Protein AF-A0A3B6RDA0-F1 (afdb_monomer_lite)

Foldseek 3Di:
DDDDDDDDPDDDDPPDDDDDDLVVLLVLQCCQQVCCVVPVVDPDDDDPVRQDWDRPVLCVLCVVVVNNDFGSLLDDNLLVVLSVLSVVLVVVLVVLVCCCCPVLVPCVVCCVQQNDRCVPPDSLLVLVLLLCLLPVPDDDDPVVVVDPSDDPVRVVSSPVRSVVCNVSDDNVVSVVSNVSNVVSVVVNVVSVVVSVVSRVVSVVVVVVVVVVVVVVVVVVVVVVPDDDDDDDDDDDDDDDDDDDD

Secondary structure (DSSP, 8-state):
--------------S-----SHHHHHHHHHHHHTHHHH-TT---PPPGGG-PPPPHHHHHHHHHTT-----GGG--HHHHHHHHHHHHHHHHHHHHHHIIIIIS-HHHHHHHHH----TT--HHHHHHHHHHHH-TT----HHHHTS--S-HHHHHHHHHHGGGGTTTS-HHHHHHHHHHHHHHHHHHHHHHHHHHHHHHHHHHHHHHHHHHHHHHHHHHHHHTTS------PPPPPPPP-----

Structure (mmCIF, N/CA/C/O backbone):
data_AF-A0A3B6RDA0-F1
#
_entry.id   AF-A0A3B6RDA0-F1
#
loop_
_atom_site.group_PDB
_atom_site.id
_atom_site.type_symbol
_atom_site.label_atom_id
_atom_site.label_alt_id
_atom_site.label_comp_id
_atom_site.label_asym_id
_atom_site.label_entity_id
_atom_site.label_seq_id
_atom_site.pdbx_PDB_ins_code
_atom_site.Cartn_x
_atom_site.Cartn_y
_atom_site.Cartn_z
_atom_site.occupancy
_atom_site.B_iso_or_equiv
_atom_site.auth_seq_id
_atom_site.auth_comp_id
_atom_site.auth_asym_id
_atom_site.auth_atom_id
_atom_site.pdbx_PDB_model_num
ATOM 1 N N . MET A 1 1 ? 9.172 -18.678 60.050 1.00 36.16 1 MET A N 1
ATOM 2 C CA . MET A 1 1 ? 8.014 -17.806 59.764 1.00 36.16 1 MET A CA 1
ATOM 3 C C . MET A 1 1 ? 7.610 -18.009 58.318 1.00 36.16 1 MET A C 1
ATOM 5 O O . MET A 1 1 ? 8.286 -17.468 57.464 1.00 36.16 1 MET A O 1
ATOM 9 N N . HIS A 1 2 ? 6.570 -18.794 58.044 1.00 35.12 2 HIS A N 1
ATOM 10 C CA . HIS A 1 2 ? 5.844 -18.745 56.770 1.00 35.12 2 HIS A CA 1
ATOM 11 C C . HIS A 1 2 ? 4.412 -19.226 57.021 1.00 35.12 2 HIS A C 1
ATOM 13 O O . HIS A 1 2 ? 4.095 -20.403 56.901 1.00 35.12 2 HIS A O 1
ATOM 19 N N . ALA A 1 3 ? 3.575 -18.287 57.461 1.00 35.22 3 ALA A N 1
ATOM 20 C CA . ALA A 1 3 ? 2.168 -18.250 57.082 1.00 35.22 3 ALA A CA 1
ATOM 21 C C . ALA A 1 3 ? 2.131 -17.665 55.648 1.00 35.22 3 ALA A C 1
ATOM 23 O O . ALA A 1 3 ? 3.024 -16.903 55.292 1.00 35.22 3 ALA A O 1
ATOM 24 N N . GLN A 1 4 ? 1.202 -17.984 54.756 1.00 34.69 4 GLN A N 1
ATOM 25 C CA . GLN A 1 4 ? -0.217 -18.134 55.012 1.00 34.69 4 GLN A CA 1
ATOM 26 C C . GLN A 1 4 ? -0.858 -18.896 53.849 1.00 34.69 4 GLN A C 1
ATOM 28 O O . GLN A 1 4 ? -0.620 -18.606 52.677 1.00 34.69 4 GLN A O 1
ATOM 33 N N . GLN A 1 5 ? -1.677 -19.869 54.224 1.00 43.69 5 GLN A N 1
ATOM 34 C CA . GLN A 1 5 ? -2.698 -20.510 53.414 1.00 43.69 5 GLN A CA 1
ATOM 35 C C . GLN A 1 5 ? -3.647 -19.434 52.857 1.00 43.69 5 GLN A C 1
ATOM 37 O O . GLN A 1 5 ? -4.226 -18.688 53.644 1.00 43.69 5 GLN A O 1
ATOM 42 N N . HIS A 1 6 ? -3.850 -19.375 51.540 1.00 36.25 6 HIS A N 1
ATOM 43 C CA . HIS A 1 6 ? -5.034 -18.733 50.966 1.00 36.25 6 HIS A CA 1
ATOM 44 C C . HIS A 1 6 ? -5.750 -19.712 50.036 1.00 36.25 6 HIS A C 1
ATOM 46 O O . HIS A 1 6 ? -5.349 -19.964 48.905 1.00 36.25 6 HIS A O 1
ATOM 52 N N . ASP A 1 7 ? -6.751 -20.327 50.658 1.00 34.22 7 ASP A N 1
ATOM 53 C CA . ASP A 1 7 ? -8.065 -20.734 50.168 1.00 34.22 7 ASP A CA 1
ATOM 54 C C . ASP A 1 7 ? -8.222 -21.033 48.667 1.00 34.22 7 ASP A C 1
ATOM 56 O O . ASP A 1 7 ? -8.361 -20.155 47.814 1.00 34.22 7 ASP A O 1
ATOM 60 N N . VAL A 1 8 ? -8.255 -22.332 48.369 1.00 40.00 8 VAL A N 1
ATOM 61 C CA . VAL A 1 8 ? -8.625 -22.888 47.070 1.00 40.00 8 VAL A CA 1
ATOM 62 C C . VAL A 1 8 ? -10.150 -22.894 47.000 1.00 40.00 8 VAL A C 1
ATOM 64 O O . VAL A 1 8 ? -10.801 -23.826 47.471 1.00 40.00 8 VAL A O 1
ATOM 67 N N . THR A 1 9 ? -10.736 -21.865 46.388 1.00 42.28 9 THR A N 1
ATOM 68 C CA . THR A 1 9 ? -12.146 -21.918 45.995 1.00 42.28 9 THR A CA 1
ATOM 69 C C . THR A 1 9 ? -12.305 -22.946 44.876 1.00 42.28 9 THR A C 1
ATOM 71 O O . THR A 1 9 ? -11.938 -22.747 43.718 1.00 42.28 9 THR A O 1
ATOM 74 N N . HIS A 1 10 ? -12.829 -24.102 45.278 1.00 41.84 10 HIS A N 1
ATOM 75 C CA . HIS A 1 10 ? -13.264 -25.204 44.435 1.00 41.84 10 HIS A CA 1
ATOM 76 C C . HIS A 1 10 ? -14.226 -24.711 43.342 1.00 41.84 10 HIS A C 1
ATOM 78 O O . HIS A 1 10 ? -15.423 -24.553 43.563 1.00 41.84 10 HIS A O 1
ATOM 84 N N . SER A 1 11 ? -13.716 -24.548 42.127 1.00 41.44 11 SER A N 1
ATOM 85 C CA . SER A 1 11 ? -14.514 -24.679 40.911 1.00 41.44 11 SER A CA 1
ATOM 86 C C . SER A 1 11 ? -13.902 -25.803 40.082 1.00 41.44 11 SER A C 1
ATOM 88 O O . SER A 1 11 ? -12.684 -25.916 39.949 1.00 41.44 11 SER A O 1
ATOM 90 N N . PHE A 1 12 ? -14.758 -26.710 39.615 1.00 43.84 12 PHE A N 1
ATOM 91 C CA . PHE A 1 12 ? -14.417 -27.871 38.796 1.00 43.84 12 PHE A CA 1
ATOM 92 C C . PHE A 1 12 ? -13.779 -27.425 37.464 1.00 43.84 12 PHE A C 1
ATOM 94 O O . PHE A 1 12 ? -14.430 -27.393 36.425 1.00 43.84 12 PHE A O 1
ATOM 101 N N . PHE A 1 13 ? -12.493 -27.082 37.468 1.00 53.38 13 PHE A N 1
ATOM 102 C CA . PHE A 1 13 ? -11.723 -26.901 36.244 1.00 53.38 13 PHE A CA 1
ATOM 103 C C . PHE A 1 13 ? -11.311 -28.280 35.727 1.00 53.38 13 PHE A C 1
ATOM 105 O O . PHE A 1 13 ? -10.585 -29.022 36.395 1.00 53.38 13 PHE A O 1
ATOM 112 N N . GLN A 1 14 ? -11.748 -28.634 34.514 1.00 62.16 14 GLN A N 1
ATOM 113 C CA . GLN A 1 14 ? -11.051 -29.655 33.733 1.00 62.16 14 GLN A CA 1
ATOM 114 C C . GLN A 1 14 ? -9.563 -29.292 33.755 1.00 62.16 14 GLN A C 1
ATOM 116 O O . GLN A 1 14 ? -9.197 -28.189 33.361 1.00 62.16 14 GLN A O 1
ATOM 121 N N . ARG A 1 15 ? -8.731 -30.197 34.282 1.00 59.97 15 ARG A N 1
ATOM 122 C CA . ARG A 1 15 ? -7.306 -30.025 34.604 1.00 59.97 15 ARG A CA 1
ATOM 123 C C . ARG A 1 15 ? -6.458 -29.840 33.327 1.00 59.97 15 ARG A C 1
ATOM 125 O O . ARG A 1 15 ? -5.632 -30.684 32.996 1.00 59.97 15 ARG A O 1
ATOM 132 N N . ARG A 1 16 ? -6.714 -28.776 32.563 1.00 68.38 16 ARG A N 1
ATOM 133 C CA . ARG A 1 16 ? -6.011 -28.380 31.339 1.00 68.38 16 ARG A CA 1
ATOM 134 C C . ARG A 1 16 ? -5.206 -27.120 31.621 1.00 68.38 16 ARG A C 1
ATOM 136 O O . ARG A 1 16 ? -5.699 -26.194 32.257 1.00 68.38 16 ARG A O 1
ATOM 143 N N . ALA A 1 17 ? -3.969 -27.093 31.141 1.00 76.25 17 ALA A N 1
ATOM 144 C CA . ALA A 1 17 ? -3.150 -25.894 31.202 1.00 76.25 17 ALA A CA 1
ATOM 145 C C . ALA A 1 17 ? -3.771 -24.813 30.302 1.00 76.25 17 ALA A C 1
ATOM 147 O O . ALA A 1 17 ? -3.855 -24.992 29.087 1.00 76.25 17 ALA A O 1
ATOM 148 N N . CYS A 1 18 ? -4.215 -23.710 30.900 1.00 79.38 18 CYS A N 1
ATOM 149 C CA . CYS A 1 18 ? -4.638 -22.521 30.169 1.00 79.38 18 CYS A CA 1
ATOM 150 C C . CYS A 1 18 ? -3.423 -21.628 29.901 1.00 79.38 18 CYS A C 1
ATOM 152 O O . CYS A 1 18 ? -2.585 -21.429 30.780 1.00 79.38 18 CYS A O 1
ATOM 154 N N . VAL A 1 19 ? -3.341 -21.069 28.693 1.00 82.19 19 VAL A N 1
ATOM 155 C CA . VAL A 1 19 ? -2.309 -20.097 28.316 1.00 82.19 19 VAL A CA 1
ATOM 156 C C . VAL A 1 19 ? -2.963 -18.728 28.196 1.00 82.19 19 VAL A C 1
ATOM 158 O O . VAL A 1 19 ? -3.916 -18.563 27.442 1.00 82.19 19 VAL A O 1
ATOM 161 N N . CYS A 1 20 ? -2.432 -17.747 28.921 1.00 80.94 20 CYS A N 1
ATOM 162 C CA . CYS A 1 20 ? -2.796 -16.342 28.786 1.00 80.94 20 CYS A CA 1
ATOM 163 C C . CYS A 1 20 ? -1.516 -15.559 28.484 1.00 80.94 20 CYS A C 1
ATOM 165 O O . CYS A 1 20 ? -0.650 -15.417 29.344 1.00 80.94 20 CYS A O 1
ATOM 167 N N . ASN A 1 21 ? -1.351 -15.133 27.233 1.00 87.69 21 ASN A N 1
ATOM 168 C CA . ASN A 1 21 ? -0.208 -14.345 26.776 1.00 87.69 21 ASN A CA 1
ATOM 169 C C . ASN A 1 21 ? -0.664 -13.304 25.744 1.00 87.69 21 ASN A C 1
ATOM 171 O O . ASN A 1 21 ? -1.827 -13.298 25.334 1.00 87.69 21 ASN A O 1
ATOM 175 N N . ASP A 1 22 ? 0.255 -12.450 25.296 1.00 86.50 22 ASP A N 1
ATOM 176 C CA . ASP A 1 22 ? -0.062 -11.376 24.348 1.00 86.50 22 ASP A CA 1
ATOM 177 C C . ASP A 1 22 ? -0.672 -11.902 23.044 1.00 86.50 22 ASP A C 1
ATOM 179 O O . ASP A 1 22 ? -1.604 -11.303 22.522 1.00 86.50 22 ASP A O 1
ATOM 183 N N . ARG A 1 23 ? -0.233 -13.068 22.549 1.00 87.88 23 ARG A N 1
ATOM 184 C CA . ARG A 1 23 ? -0.814 -13.676 21.339 1.00 87.88 23 ARG A CA 1
ATOM 185 C C . ARG A 1 23 ? -2.278 -14.055 21.546 1.00 87.88 23 ARG A C 1
ATOM 187 O O . ARG A 1 23 ? -3.092 -13.828 20.660 1.00 87.88 23 ARG A O 1
ATOM 194 N N . VAL A 1 24 ? -2.613 -14.618 22.707 1.00 88.81 24 VAL A N 1
ATOM 195 C CA . VAL A 1 24 ? -4.003 -14.939 23.060 1.00 88.81 24 VAL A CA 1
ATOM 196 C C . VAL A 1 24 ? -4.836 -13.658 23.139 1.00 88.81 24 VAL A C 1
ATOM 198 O O . VAL A 1 24 ? -5.949 -13.639 22.624 1.00 88.81 24 VAL A O 1
ATOM 201 N N . ARG A 1 25 ? -4.284 -12.568 23.687 1.00 87.31 25 ARG A N 1
ATOM 202 C CA . ARG A 1 25 ? -4.964 -11.264 23.739 1.00 87.31 25 ARG A CA 1
ATOM 203 C C . ARG A 1 25 ? -5.225 -10.677 22.347 1.00 87.31 25 ARG A C 1
ATOM 205 O O . ARG A 1 25 ? -6.332 -10.210 22.108 1.00 87.31 25 ARG A O 1
ATOM 212 N N . GLU A 1 26 ? -4.258 -10.746 21.429 1.00 90.38 26 GLU A N 1
ATOM 213 C CA . GLU A 1 26 ? -4.438 -10.326 20.026 1.00 90.38 26 GLU A CA 1
ATOM 214 C C . GLU A 1 26 ? -5.563 -11.114 19.342 1.00 90.38 26 GLU A C 1
ATOM 216 O O . GLU A 1 26 ? -6.424 -10.532 18.684 1.00 90.38 26 GLU A O 1
ATOM 221 N N . ILE A 1 27 ? -5.582 -12.440 19.527 1.00 88.88 27 ILE A N 1
ATOM 222 C CA . ILE A 1 27 ? -6.610 -13.316 18.950 1.00 88.88 27 ILE A CA 1
ATOM 223 C C . ILE A 1 27 ? -7.984 -12.968 19.522 1.00 88.88 27 ILE A C 1
ATOM 225 O O . ILE A 1 27 ? -8.926 -12.786 18.757 1.00 88.88 27 ILE A O 1
ATOM 229 N N . MET A 1 28 ? -8.100 -12.833 20.847 1.00 88.00 28 MET A N 1
ATOM 230 C CA . MET A 1 28 ? -9.358 -12.457 21.494 1.00 88.00 28 MET A CA 1
ATOM 231 C C . MET A 1 28 ? -9.858 -11.101 20.998 1.00 88.00 28 MET A C 1
ATOM 233 O O . MET A 1 28 ? -11.030 -10.979 20.657 1.00 88.00 28 MET A O 1
ATOM 237 N N . TRP A 1 29 ? -8.974 -10.107 20.886 1.00 89.19 29 TRP A N 1
ATOM 238 C CA . TRP A 1 29 ? -9.341 -8.798 20.351 1.00 89.19 29 TRP A CA 1
ATOM 239 C C . TRP A 1 29 ? -9.858 -8.910 18.912 1.00 89.19 29 TRP A C 1
ATOM 241 O O . TRP A 1 29 ? -10.890 -8.327 18.583 1.00 89.19 29 TRP A O 1
ATOM 251 N N . GLY A 1 30 ? -9.186 -9.696 18.062 1.00 87.81 30 GLY A N 1
ATOM 252 C CA . GLY A 1 30 ? -9.613 -9.939 16.683 1.00 87.81 30 GLY A CA 1
ATOM 253 C C . GLY A 1 30 ? -10.969 -10.640 16.604 1.00 87.81 30 GLY A C 1
ATOM 254 O O . GLY A 1 30 ? -11.822 -10.235 15.821 1.00 87.81 30 GLY A O 1
ATOM 255 N N . MET A 1 31 ? -11.209 -11.638 17.455 1.00 86.25 31 MET A N 1
ATOM 256 C CA . MET A 1 31 ? -12.509 -12.308 17.545 1.00 86.25 31 MET A CA 1
ATOM 257 C C . MET A 1 31 ? -13.614 -11.338 17.976 1.00 86.25 31 MET A C 1
ATOM 259 O O . MET A 1 31 ? -14.701 -11.379 17.421 1.00 86.25 31 MET A O 1
ATOM 263 N N . GLN A 1 32 ? -13.333 -10.427 18.906 1.00 84.31 32 GLN A N 1
ATOM 264 C CA . GLN A 1 32 ? -14.322 -9.451 19.365 1.00 84.31 32 GLN A CA 1
ATOM 265 C C . GLN A 1 32 ? -14.661 -8.380 18.322 1.00 84.31 32 GLN A C 1
ATOM 267 O O . GLN A 1 32 ? -15.810 -7.964 18.221 1.00 84.31 32 GLN A O 1
ATOM 272 N N . ASN A 1 33 ? -13.661 -7.909 17.573 1.00 84.19 33 ASN A N 1
ATOM 273 C CA . ASN A 1 33 ? -13.789 -6.701 16.752 1.00 84.19 33 ASN A CA 1
ATOM 274 C C . ASN A 1 33 ? -13.888 -6.986 15.247 1.00 84.19 33 ASN A C 1
ATOM 276 O O . ASN A 1 33 ? -14.502 -6.213 14.519 1.00 84.19 33 ASN A O 1
ATOM 280 N N . LEU A 1 34 ? -13.279 -8.072 14.761 1.00 85.12 34 LEU A N 1
ATOM 281 C CA . LEU A 1 34 ? -13.243 -8.411 13.334 1.00 85.12 34 LEU A CA 1
ATOM 282 C C . LEU A 1 34 ? -14.208 -9.539 12.968 1.00 85.12 34 LEU A C 1
ATOM 284 O O . LEU A 1 34 ? -14.615 -9.614 11.813 1.00 85.12 34 LEU A O 1
ATOM 288 N N . MET A 1 35 ? -14.595 -10.409 13.908 1.00 84.00 35 MET A N 1
ATOM 289 C CA . MET A 1 35 ? -15.513 -11.515 13.602 1.00 84.00 35 MET A CA 1
ATOM 290 C C . MET A 1 35 ? -16.847 -11.035 13.009 1.00 84.00 35 MET A C 1
ATOM 292 O O . MET A 1 35 ? -17.218 -11.596 11.982 1.00 84.00 35 MET A O 1
ATOM 296 N N . PRO A 1 36 ? -17.502 -9.963 13.509 1.00 80.31 36 PRO A N 1
ATOM 297 C CA . PRO A 1 36 ? -18.726 -9.448 12.884 1.00 80.31 36 PRO A CA 1
ATOM 298 C C . PRO A 1 36 ? -18.517 -8.968 11.438 1.00 80.31 36 PRO A C 1
ATOM 300 O O . PRO A 1 36 ? -19.414 -9.066 10.605 1.00 80.31 36 PRO A O 1
ATOM 303 N N . LEU A 1 37 ? -17.308 -8.490 11.118 1.00 80.06 37 LEU A N 1
ATOM 304 C CA . LEU A 1 37 ? -16.948 -8.007 9.782 1.00 80.06 37 LEU A CA 1
ATOM 305 C C . LEU A 1 37 ? -16.665 -9.141 8.798 1.00 80.06 37 LEU A C 1
ATOM 307 O O . LEU A 1 37 ? -16.910 -9.000 7.602 1.00 80.06 37 LEU A O 1
ATOM 311 N N . LEU A 1 38 ? -16.103 -10.241 9.299 1.00 79.31 38 LEU A N 1
ATOM 312 C CA . LEU A 1 38 ? -15.692 -11.393 8.498 1.00 79.31 38 LEU A CA 1
ATOM 313 C C . LEU A 1 38 ? -16.800 -12.448 8.387 1.00 79.31 38 LEU A C 1
ATOM 315 O O . LEU A 1 38 ? -16.866 -13.166 7.392 1.00 79.31 38 LEU A O 1
ATOM 319 N N . ILE A 1 39 ? -17.657 -12.547 9.405 1.00 82.19 39 ILE A N 1
ATOM 320 C CA . ILE A 1 39 ? -18.738 -13.527 9.534 1.00 82.19 39 ILE A CA 1
ATOM 321 C C . ILE A 1 39 ? -20.001 -12.786 10.006 1.00 82.19 39 ILE A C 1
ATOM 323 O O . ILE A 1 39 ? -20.299 -12.772 11.199 1.00 82.19 39 ILE A O 1
ATOM 327 N N . PRO A 1 40 ? -20.782 -12.183 9.091 1.00 76.25 40 PRO A N 1
ATOM 328 C CA . PRO A 1 40 ? -21.939 -11.360 9.461 1.00 76.25 40 PRO A CA 1
ATOM 329 C C . PRO A 1 40 ? -23.066 -12.119 10.181 1.00 76.25 40 PRO A C 1
ATOM 331 O O . PRO A 1 40 ? -23.947 -11.507 10.778 1.00 76.25 40 PRO A O 1
ATOM 334 N N . GLN A 1 41 ? -23.086 -13.454 10.089 1.00 81.75 41 GLN A N 1
ATOM 335 C CA . GLN A 1 41 ? -24.052 -14.299 10.798 1.00 81.75 41 GLN A CA 1
ATOM 336 C C . GLN A 1 41 ? -23.732 -14.438 12.290 1.00 81.75 41 GLN A C 1
ATOM 338 O O . GLN A 1 41 ? -24.607 -14.830 13.062 1.00 81.75 41 GLN A O 1
ATOM 343 N N . GLU A 1 42 ? -22.499 -14.138 12.695 1.00 77.75 42 GLU A N 1
ATOM 344 C CA . GLU A 1 42 ? -22.110 -14.124 14.094 1.00 77.75 42 GLU A CA 1
ATOM 345 C C . GLU A 1 42 ? -22.661 -12.860 14.769 1.00 77.75 42 GLU A C 1
ATOM 347 O O . GLU A 1 42 ? -22.340 -11.740 14.380 1.00 77.75 42 GLU A O 1
ATOM 352 N N . GLN A 1 43 ? -23.478 -13.042 15.809 1.00 69.75 43 GLN A N 1
ATOM 353 C CA . GLN A 1 43 ? -24.148 -11.949 16.528 1.00 69.75 43 GLN A CA 1
ATOM 354 C C . GLN A 1 43 ? -23.583 -11.730 17.937 1.00 69.75 43 GLN A C 1
ATOM 356 O O . GLN A 1 43 ? -24.286 -11.224 18.813 1.00 69.75 43 GLN A O 1
ATOM 361 N N . SER A 1 44 ? -22.340 -12.141 18.204 1.00 71.38 44 SER A N 1
ATOM 362 C CA . SER A 1 44 ? -21.733 -11.915 19.516 1.00 71.38 44 SER A CA 1
ATOM 363 C C . SER A 1 44 ? -21.552 -10.415 19.772 1.00 71.38 44 SER A C 1
ATOM 365 O O . SER A 1 44 ? -20.777 -9.725 19.115 1.00 71.38 44 SER A O 1
ATOM 367 N N . VAL A 1 45 ? -22.305 -9.898 20.748 1.00 69.00 45 VAL A N 1
ATOM 368 C CA . VAL A 1 45 ? -22.232 -8.502 21.191 1.00 69.00 45 VAL A CA 1
ATOM 369 C C . VAL A 1 45 ? -21.383 -8.435 22.454 1.00 69.00 45 VAL A C 1
ATOM 371 O O . VAL A 1 45 ? -21.758 -8.976 23.493 1.00 69.00 45 VAL A O 1
ATOM 374 N N . PHE A 1 46 ? -20.250 -7.743 22.371 1.00 66.88 46 PHE A N 1
ATOM 375 C CA . PHE A 1 46 ? -19.386 -7.468 23.517 1.00 66.88 46 PHE A CA 1
ATOM 376 C C . PHE A 1 46 ? -19.789 -6.147 24.174 1.00 66.88 46 PHE A C 1
ATOM 378 O O . PHE A 1 46 ? -20.016 -5.140 23.495 1.00 66.88 46 PHE A O 1
ATOM 385 N N . THR A 1 47 ? -19.896 -6.132 25.504 1.00 70.31 47 THR A N 1
ATOM 386 C CA . THR A 1 47 ? -20.243 -4.908 26.234 1.00 70.31 47 THR A CA 1
ATOM 387 C C . THR A 1 47 ? -19.052 -3.947 26.282 1.00 70.31 47 THR A C 1
ATOM 389 O O . THR A 1 47 ? -17.913 -4.320 25.997 1.00 70.31 47 THR A O 1
ATOM 392 N N . LYS A 1 48 ? -19.274 -2.685 26.687 1.00 67.31 48 LYS A N 1
ATOM 393 C CA . LYS A 1 48 ? -18.170 -1.728 26.900 1.00 67.31 48 LYS A CA 1
ATOM 394 C C . LYS A 1 48 ? -17.131 -2.248 27.909 1.00 67.31 48 LYS A C 1
ATOM 396 O O . LYS A 1 48 ? -15.958 -1.934 27.748 1.00 67.31 48 LYS A O 1
ATOM 401 N N . ALA A 1 49 ? -17.547 -3.043 28.899 1.00 68.38 49 ALA A N 1
ATOM 402 C CA . ALA A 1 49 ? -16.654 -3.637 29.896 1.00 68.38 49 ALA A CA 1
ATOM 403 C C . ALA A 1 49 ? -15.761 -4.750 29.316 1.00 68.38 49 ALA A C 1
ATOM 405 O O . ALA A 1 49 ? -14.677 -4.996 29.835 1.00 68.38 49 ALA A O 1
ATOM 406 N N . ASP A 1 50 ? -16.186 -5.375 28.216 1.00 70.62 50 ASP A N 1
ATOM 407 C CA . ASP A 1 50 ? -15.454 -6.453 27.543 1.00 70.62 50 ASP A CA 1
ATOM 408 C C . ASP A 1 50 ? -14.450 -5.931 26.502 1.00 70.62 50 ASP A C 1
ATOM 410 O O . ASP A 1 50 ? -13.755 -6.726 25.862 1.00 70.62 50 ASP A O 1
ATOM 414 N N . ARG A 1 51 ? -14.382 -4.603 26.304 1.00 71.12 51 ARG A N 1
ATOM 415 C CA . ARG A 1 51 ? -13.504 -3.973 25.314 1.00 71.12 51 ARG A CA 1
ATOM 416 C C . ARG A 1 51 ? -12.048 -4.145 25.714 1.00 71.12 51 ARG A C 1
ATOM 418 O O . ARG A 1 51 ? -11.549 -3.506 26.638 1.00 71.12 51 ARG A O 1
ATOM 425 N N . LEU A 1 52 ? -11.349 -4.978 24.958 1.00 77.00 52 LEU A N 1
ATOM 426 C CA . LEU A 1 52 ? -9.905 -5.092 25.055 1.00 77.00 52 LEU A CA 1
ATOM 427 C C . LEU A 1 52 ? -9.223 -3.817 24.513 1.00 77.00 52 LEU A C 1
ATOM 429 O O . LEU A 1 52 ? -9.735 -3.218 23.565 1.00 77.00 52 LEU A O 1
ATOM 433 N N . PRO A 1 53 ? -8.067 -3.404 25.072 1.00 82.69 53 PRO A N 1
ATOM 434 C CA . PRO A 1 53 ? -7.242 -2.338 24.499 1.00 82.69 53 PRO A CA 1
ATOM 435 C C . PRO A 1 53 ? -6.887 -2.625 23.040 1.00 82.69 53 PRO A C 1
ATOM 437 O O . PRO A 1 53 ? -6.839 -3.795 22.657 1.00 82.69 53 PRO A O 1
ATOM 440 N N . ILE A 1 54 ? -6.578 -1.581 22.263 1.00 85.62 54 ILE A N 1
ATOM 441 C CA . ILE A 1 54 ? -6.188 -1.708 20.851 1.00 85.62 54 ILE A CA 1
ATOM 442 C C . ILE A 1 54 ? -5.131 -2.801 20.710 1.00 85.62 54 ILE A C 1
ATOM 444 O O . ILE A 1 54 ? -4.120 -2.804 21.417 1.00 85.62 54 ILE A O 1
ATOM 448 N N . CYS A 1 55 ? -5.382 -3.739 19.800 1.00 89.25 55 CYS A N 1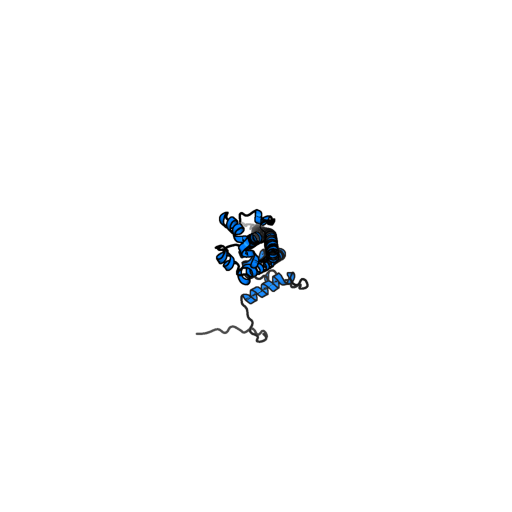
ATOM 449 C CA . CYS A 1 55 ? -4.421 -4.787 19.521 1.00 89.25 55 CYS A CA 1
ATOM 450 C C . CYS A 1 55 ? -3.168 -4.197 18.862 1.00 89.25 55 CYS A C 1
ATOM 452 O O . CYS A 1 55 ? -3.227 -3.257 18.062 1.00 89.25 55 CYS A O 1
ATOM 454 N N . LYS A 1 56 ? -2.014 -4.781 19.167 1.00 90.44 56 LYS A N 1
ATOM 455 C CA . LYS A 1 56 ? -0.718 -4.367 18.636 1.00 90.44 56 LYS A CA 1
ATOM 456 C C . LYS A 1 56 ? -0.701 -4.404 17.111 1.00 90.44 56 LYS A C 1
ATOM 458 O O . LYS A 1 56 ? -0.056 -3.564 16.492 1.00 90.44 56 LYS A O 1
ATOM 463 N N . GLY A 1 57 ? -1.406 -5.357 16.495 1.00 91.06 57 GLY A N 1
ATOM 464 C CA . GLY A 1 57 ? -1.517 -5.437 15.038 1.00 91.06 57 GLY A CA 1
ATOM 465 C C . GLY A 1 57 ? -2.131 -4.181 14.411 1.00 91.06 57 GLY A C 1
ATOM 466 O O . GLY A 1 57 ? -1.575 -3.644 13.449 1.00 91.06 57 GLY A O 1
ATOM 467 N N . LEU A 1 58 ? -3.242 -3.692 14.973 1.00 92.69 58 LEU A N 1
ATOM 468 C CA . LEU A 1 58 ? -3.902 -2.472 14.511 1.00 92.69 58 LEU A CA 1
ATOM 469 C C . LEU A 1 58 ? -3.040 -1.238 14.796 1.00 92.69 58 LEU A C 1
ATOM 471 O O . LEU A 1 58 ? -2.845 -0.421 13.901 1.00 92.69 58 LEU A O 1
ATOM 475 N N . ASP A 1 59 ? -2.468 -1.136 15.994 1.00 92.69 59 ASP A N 1
ATOM 476 C CA . ASP A 1 59 ? -1.575 -0.032 16.367 1.00 92.69 59 ASP A CA 1
ATOM 477 C C . ASP A 1 59 ? -0.369 0.087 15.415 1.00 92.69 59 ASP A C 1
ATOM 479 O O . ASP A 1 59 ? -0.083 1.153 14.863 1.00 92.69 59 ASP A O 1
ATOM 483 N N . MET A 1 60 ? 0.283 -1.040 15.111 1.00 93.50 60 MET A N 1
ATOM 484 C CA . MET A 1 60 ? 1.390 -1.099 14.155 1.00 93.50 60 MET A CA 1
ATOM 485 C C . MET A 1 60 ? 0.963 -0.766 12.724 1.00 93.50 60 MET A C 1
ATOM 487 O O . MET A 1 60 ? 1.766 -0.242 11.952 1.00 93.50 60 MET A O 1
ATOM 491 N N . LEU A 1 61 ? -0.253 -1.138 12.315 1.00 94.62 61 LEU A N 1
ATOM 492 C CA . LEU A 1 61 ? -0.786 -0.778 11.002 1.00 94.62 61 LEU A CA 1
ATOM 493 C C . LEU A 1 61 ? -0.989 0.736 10.905 1.00 94.62 61 LEU A C 1
ATOM 495 O O . LEU A 1 61 ? -0.488 1.360 9.977 1.00 94.62 61 LEU A O 1
ATOM 499 N N . LEU A 1 62 ? -1.675 1.326 11.880 1.00 94.50 62 LEU A N 1
ATOM 500 C CA . LEU A 1 62 ? -1.973 2.756 11.909 1.00 94.50 62 LEU A CA 1
ATOM 501 C C . LEU A 1 62 ? -0.689 3.594 11.986 1.00 94.50 62 LEU A C 1
ATOM 503 O O . LEU A 1 62 ? -0.510 4.519 11.191 1.00 94.50 62 LEU A O 1
ATOM 507 N N . SER A 1 63 ? 0.250 3.202 12.848 1.00 94.62 63 SER A N 1
ATOM 508 C CA . SER A 1 63 ? 1.538 3.884 13.008 1.00 94.62 63 SER A CA 1
ATOM 509 C C . SER A 1 63 ? 2.377 3.872 11.727 1.00 94.62 63 SER A C 1
ATOM 511 O O . SER A 1 63 ? 2.983 4.883 11.372 1.00 94.62 63 SER A O 1
ATOM 513 N N . ARG A 1 64 ? 2.371 2.762 10.968 1.00 93.50 64 ARG A N 1
ATOM 514 C CA . ARG A 1 64 ? 3.059 2.676 9.661 1.00 93.50 64 ARG A CA 1
ATOM 515 C C . ARG A 1 64 ? 2.550 3.702 8.650 1.00 93.50 64 ARG A C 1
ATOM 517 O O . ARG A 1 64 ? 3.316 4.142 7.801 1.00 93.50 64 ARG A O 1
ATOM 524 N N . HIS A 1 65 ? 1.292 4.111 8.782 1.00 94.06 65 HIS A N 1
ATOM 525 C CA . HIS A 1 65 ? 0.644 5.110 7.933 1.00 94.06 65 HIS A CA 1
ATOM 526 C C . HIS A 1 65 ? 0.575 6.504 8.586 1.00 94.06 65 HIS A C 1
ATOM 528 O O . HIS A 1 65 ? -0.203 7.361 8.159 1.00 94.06 65 HIS A O 1
ATOM 534 N N . GLY A 1 66 ? 1.391 6.748 9.620 1.00 94.31 66 GLY A N 1
ATOM 535 C CA . GLY A 1 66 ? 1.525 8.045 10.291 1.00 94.31 66 GLY A CA 1
ATOM 536 C C . GLY A 1 66 ? 0.390 8.389 11.261 1.00 94.31 66 GLY A C 1
ATOM 537 O O . GLY A 1 66 ? 0.218 9.555 11.615 1.00 94.31 66 GLY A O 1
ATOM 538 N N . ILE A 1 67 ? -0.402 7.401 11.679 1.00 94.06 67 ILE A N 1
ATOM 539 C CA . ILE A 1 67 ? -1.503 7.558 12.634 1.00 94.06 67 ILE A CA 1
ATOM 540 C C . ILE A 1 67 ? -1.044 6.983 13.984 1.00 94.06 67 ILE A C 1
ATOM 542 O O . ILE A 1 67 ? -1.231 5.804 14.257 1.00 94.06 67 ILE A O 1
ATOM 546 N N . ASN A 1 68 ? -0.415 7.824 14.813 1.00 88.31 68 ASN A N 1
ATOM 547 C CA . ASN A 1 68 ? 0.326 7.377 16.007 1.00 88.31 68 ASN A CA 1
ATOM 548 C C . ASN A 1 68 ? -0.438 7.504 17.337 1.00 88.31 68 ASN A C 1
ATOM 550 O O . ASN A 1 68 ? 0.031 7.020 18.361 1.00 88.31 68 ASN A O 1
ATOM 554 N N . ILE A 1 69 ? -1.567 8.216 17.362 1.00 84.94 69 ILE A N 1
ATOM 555 C CA . ILE A 1 69 ? -2.345 8.447 18.586 1.00 84.94 69 ILE A CA 1
ATOM 556 C C . ILE A 1 69 ? -3.776 8.035 18.291 1.00 84.94 69 ILE A C 1
ATOM 558 O O . ILE A 1 69 ? -4.490 8.749 17.592 1.00 84.94 69 ILE A O 1
ATOM 562 N N . VAL A 1 70 ? -4.175 6.869 18.795 1.00 87.19 70 VAL A N 1
ATOM 563 C CA . VAL A 1 70 ? -5.548 6.369 18.705 1.00 87.19 70 VAL A CA 1
ATOM 564 C C . VAL A 1 70 ? -5.918 5.737 20.034 1.00 87.19 70 VAL A C 1
ATOM 566 O O . VAL A 1 70 ? -5.169 4.926 20.573 1.00 87.19 70 VAL A O 1
ATOM 569 N N . LYS A 1 71 ? -7.071 6.126 20.577 1.00 87.75 71 LYS A N 1
ATOM 570 C CA . LYS A 1 71 ? -7.608 5.536 21.804 1.00 87.75 71 LYS A CA 1
ATOM 571 C C . LYS A 1 71 ? -8.621 4.439 21.471 1.00 87.75 71 LYS A C 1
ATOM 573 O O . LYS A 1 71 ? -9.283 4.502 20.435 1.00 87.75 71 LYS A O 1
ATOM 578 N N . GLN A 1 72 ? -8.761 3.439 22.343 1.00 85.50 72 GLN A N 1
ATOM 579 C CA . GLN A 1 72 ? -9.673 2.306 22.118 1.00 85.50 72 GLN A CA 1
ATOM 580 C C . GLN A 1 72 ? -11.133 2.763 21.981 1.00 85.50 72 GLN A C 1
ATOM 582 O O . GLN A 1 72 ? -11.912 2.153 21.256 1.00 85.50 72 GLN A O 1
ATOM 587 N N . GLU A 1 73 ? -11.503 3.859 22.638 1.00 86.56 73 GLU A N 1
ATOM 588 C CA . GLU A 1 73 ? -12.837 4.453 22.594 1.00 86.56 73 GLU A CA 1
ATOM 589 C C . GLU A 1 73 ? -13.181 5.016 21.212 1.00 86.56 73 GLU A C 1
ATOM 591 O O . GLU A 1 73 ? -14.359 5.130 20.879 1.00 86.56 73 GLU A O 1
ATOM 596 N N . TRP A 1 74 ? -12.168 5.337 20.399 1.00 89.00 74 TRP A N 1
ATOM 597 C CA . TRP A 1 74 ? -12.355 5.857 19.043 1.00 89.00 74 TRP A CA 1
ATOM 598 C C . TRP A 1 74 ? -12.677 4.742 18.059 1.00 89.00 74 TRP A C 1
ATOM 600 O O . TRP A 1 74 ? -13.279 4.998 17.021 1.00 89.00 74 TRP A O 1
ATOM 610 N N . ILE A 1 75 ? -12.269 3.510 18.369 1.00 88.69 75 ILE A N 1
ATOM 611 C CA . ILE A 1 75 ? -12.397 2.372 17.470 1.00 88.69 75 ILE A CA 1
ATOM 612 C C . ILE A 1 75 ? -13.863 1.954 17.371 1.00 88.69 75 ILE A C 1
ATOM 614 O O . ILE A 1 75 ? -14.491 1.531 18.343 1.00 88.69 75 ILE A O 1
ATOM 618 N N . ASN A 1 76 ? -14.396 2.053 16.159 1.00 87.38 76 ASN A N 1
ATOM 619 C CA . ASN A 1 76 ? -15.718 1.575 15.783 1.00 87.38 76 ASN A CA 1
ATOM 620 C C . ASN A 1 76 ? -15.636 0.758 14.487 1.00 87.38 76 ASN A C 1
ATOM 622 O O . ASN A 1 76 ? -14.571 0.640 13.875 1.00 87.38 76 ASN A O 1
ATOM 626 N N . GLU A 1 77 ? -16.770 0.199 14.075 1.00 87.06 77 GLU A N 1
ATOM 627 C CA . GLU A 1 77 ? -16.862 -0.680 12.911 1.00 87.06 77 GLU A CA 1
ATOM 628 C C . GLU A 1 77 ? -16.336 -0.032 11.621 1.00 87.06 77 GLU A C 1
ATOM 630 O O . GLU A 1 77 ? -15.533 -0.637 10.912 1.00 87.06 77 GLU A O 1
ATOM 635 N N . ASP A 1 78 ? -16.701 1.224 11.352 1.00 91.06 78 ASP A N 1
ATOM 636 C CA . ASP A 1 78 ? -16.262 1.946 10.154 1.00 91.06 78 ASP A CA 1
ATOM 637 C C . ASP A 1 78 ? -14.739 2.146 10.131 1.00 91.06 78 ASP A C 1
ATOM 639 O O . ASP A 1 78 ? -14.085 1.956 9.101 1.00 91.06 78 ASP A O 1
ATOM 643 N N . ILE A 1 79 ? -14.152 2.505 11.277 1.00 93.56 79 ILE A N 1
ATOM 644 C CA . ILE A 1 79 ? -12.701 2.662 11.432 1.00 93.56 79 ILE A CA 1
ATOM 645 C C . ILE A 1 79 ? -11.992 1.324 11.203 1.00 93.56 79 ILE A C 1
ATOM 647 O O . ILE A 1 79 ? -10.996 1.283 10.478 1.00 93.56 79 ILE A O 1
ATOM 651 N N . LEU A 1 80 ? -12.524 0.228 11.751 1.00 92.12 80 LEU A N 1
ATOM 652 C CA . LEU A 1 80 ? -11.977 -1.118 11.560 1.00 92.12 80 LEU A CA 1
ATOM 653 C C . LEU A 1 80 ? -12.069 -1.578 10.105 1.00 92.12 80 LEU A C 1
ATOM 655 O O . LEU A 1 80 ? -11.094 -2.103 9.571 1.00 92.12 80 LEU A O 1
ATOM 659 N N . GLN A 1 81 ? -13.195 -1.331 9.437 1.00 92.62 81 GLN A N 1
ATOM 660 C CA . GLN A 1 81 ? -13.389 -1.645 8.022 1.00 92.62 81 GLN A CA 1
ATOM 661 C C . GLN A 1 81 ? -12.386 -0.911 7.128 1.00 92.62 81 GLN A C 1
ATOM 663 O O . GLN A 1 81 ? -11.801 -1.500 6.215 1.00 92.62 81 GLN A O 1
ATOM 668 N N . LEU A 1 82 ? -12.152 0.380 7.380 1.00 96.00 82 LEU A N 1
ATOM 669 C CA . LEU A 1 82 ? -11.147 1.137 6.634 1.00 96.00 82 LEU A CA 1
ATOM 670 C C . LEU A 1 82 ? -9.723 0.673 6.962 1.00 96.00 82 LEU A C 1
ATOM 672 O O . LEU A 1 82 ? -8.919 0.532 6.044 1.00 96.00 82 LEU A O 1
ATOM 676 N N . ALA A 1 83 ? -9.415 0.377 8.226 1.00 95.06 83 ALA A N 1
ATOM 677 C CA . ALA A 1 83 ? -8.118 -0.180 8.606 1.00 95.06 83 ALA A CA 1
ATOM 678 C C . ALA A 1 83 ? -7.864 -1.537 7.926 1.00 95.06 83 ALA A C 1
ATOM 680 O O . ALA A 1 83 ? -6.789 -1.757 7.374 1.00 95.06 83 ALA A O 1
ATOM 681 N N . LEU A 1 84 ? -8.864 -2.420 7.863 1.00 93.75 84 LEU A N 1
ATOM 682 C CA . LEU A 1 84 ? -8.754 -3.714 7.186 1.00 93.75 84 LEU A CA 1
ATOM 683 C C . LEU A 1 84 ? -8.486 -3.554 5.680 1.00 93.75 84 LEU A C 1
ATOM 685 O O . LEU A 1 84 ? -7.662 -4.266 5.109 1.00 93.75 84 LEU A O 1
ATOM 689 N N . LYS A 1 85 ? -9.120 -2.567 5.038 1.00 95.44 85 LYS A N 1
ATOM 690 C CA . LYS A 1 85 ? -8.846 -2.212 3.636 1.00 95.44 85 LYS A CA 1
ATOM 691 C C . LYS A 1 85 ? -7.401 -1.763 3.419 1.00 95.44 85 LYS A C 1
ATOM 693 O O . LYS A 1 85 ? -6.799 -2.168 2.427 1.00 95.44 85 LYS A O 1
ATOM 698 N N . VAL A 1 86 ? -6.845 -0.968 4.336 1.00 96.75 86 VAL A N 1
ATOM 699 C CA . VAL A 1 86 ? -5.422 -0.581 4.307 1.00 96.75 86 VAL A CA 1
ATOM 700 C C . VAL A 1 86 ? -4.532 -1.809 4.494 1.00 96.75 86 VAL A C 1
ATOM 702 O O . VAL A 1 86 ? -3.596 -2.001 3.730 1.00 96.75 86 VAL A O 1
ATOM 705 N N . TYR A 1 87 ? -4.855 -2.692 5.441 1.00 94.88 87 TYR A N 1
ATOM 706 C CA . TYR A 1 87 ? -4.095 -3.923 5.674 1.00 94.88 87 TYR A CA 1
ATOM 707 C C . TYR A 1 87 ? -4.013 -4.825 4.433 1.00 94.88 87 TYR A C 1
ATOM 709 O O . TYR A 1 87 ? -2.934 -5.303 4.089 1.00 94.88 87 TYR A O 1
ATOM 717 N N . HIS A 1 88 ? -5.130 -5.051 3.737 1.00 94.00 88 HIS A N 1
ATOM 718 C CA . HIS A 1 88 ? -5.123 -5.856 2.513 1.00 94.00 88 HIS A CA 1
ATOM 719 C C . HIS A 1 88 ? -4.326 -5.200 1.382 1.00 94.00 88 HIS A C 1
ATOM 721 O O . HIS A 1 88 ? -3.645 -5.896 0.630 1.00 94.00 88 HIS A O 1
ATOM 727 N N . ALA A 1 89 ? -4.370 -3.872 1.283 1.00 94.88 89 ALA A N 1
ATOM 728 C CA . ALA A 1 89 ? -3.552 -3.142 0.329 1.00 94.88 89 ALA A CA 1
ATOM 729 C C . ALA A 1 89 ? -2.050 -3.249 0.653 1.00 94.88 89 ALA A C 1
ATOM 731 O O . ALA A 1 89 ? -1.270 -3.551 -0.247 1.00 94.88 89 ALA A O 1
ATOM 732 N N . ASP A 1 90 ? -1.657 -3.120 1.926 1.00 94.12 90 ASP A N 1
ATOM 733 C CA . ASP A 1 90 ? -0.275 -3.335 2.385 1.00 94.12 90 ASP A CA 1
ATOM 734 C C . ASP A 1 90 ? 0.224 -4.747 2.043 1.00 94.12 90 ASP A C 1
ATOM 736 O O . ASP A 1 90 ? 1.377 -4.930 1.647 1.00 94.12 90 ASP A O 1
ATOM 740 N N . LEU A 1 91 ? -0.627 -5.768 2.214 1.00 93.81 91 LEU A N 1
ATOM 741 C CA . LEU A 1 91 ? -0.285 -7.145 1.852 1.00 93.81 91 LEU A CA 1
ATOM 742 C C . LEU A 1 91 ? 0.019 -7.267 0.360 1.00 93.81 91 LEU A C 1
ATOM 744 O O . LEU A 1 91 ? 1.048 -7.838 0.001 1.00 93.81 91 LEU A O 1
ATOM 748 N N . ARG A 1 92 ? -0.839 -6.687 -0.481 1.00 93.69 92 ARG A N 1
ATOM 749 C CA . ARG A 1 92 ? -0.694 -6.703 -1.937 1.00 93.69 92 ARG A CA 1
ATOM 750 C C . ARG A 1 92 ? 0.541 -5.931 -2.406 1.00 93.69 92 ARG A C 1
ATOM 752 O O . ARG A 1 92 ? 1.320 -6.438 -3.207 1.00 93.69 92 ARG A O 1
ATOM 759 N N . GLU A 1 93 ? 0.791 -4.747 -1.844 1.00 92.06 93 GLU A N 1
ATOM 760 C CA . GLU A 1 93 ? 2.011 -3.965 -2.102 1.00 92.06 93 GLU A CA 1
ATOM 761 C C . GLU A 1 93 ? 3.271 -4.767 -1.715 1.00 92.06 93 GLU A C 1
ATOM 763 O O . GLU A 1 93 ? 4.266 -4.805 -2.442 1.00 92.06 93 GLU A O 1
ATOM 768 N N . ASN A 1 94 ? 3.223 -5.487 -0.591 1.00 93.19 94 ASN A N 1
ATOM 769 C CA . ASN A 1 94 ? 4.324 -6.332 -0.134 1.00 93.19 94 ASN A CA 1
ATOM 770 C C . ASN A 1 94 ? 4.550 -7.574 -1.017 1.00 93.19 94 ASN A C 1
ATOM 772 O O . ASN A 1 94 ? 5.685 -8.041 -1.120 1.00 93.19 94 ASN A O 1
ATOM 776 N N . GLU A 1 95 ? 3.514 -8.126 -1.648 1.00 94.38 95 GLU A N 1
ATOM 777 C CA . GLU A 1 95 ? 3.655 -9.210 -2.631 1.00 94.38 95 GLU A CA 1
ATOM 778 C C . GLU A 1 95 ? 4.427 -8.737 -3.865 1.00 94.38 95 GLU A C 1
ATOM 780 O O . GLU A 1 95 ? 5.431 -9.358 -4.224 1.00 94.38 95 GLU A O 1
ATOM 785 N N . HIS A 1 96 ? 4.056 -7.580 -4.418 1.00 94.44 96 HIS A N 1
ATOM 786 C CA . HIS A 1 96 ? 4.788 -6.946 -5.520 1.00 94.44 96 HIS A CA 1
ATOM 787 C C . HIS A 1 96 ? 6.230 -6.613 -5.142 1.00 94.44 96 HIS A C 1
ATOM 789 O O . HIS A 1 96 ? 7.165 -6.934 -5.875 1.00 94.44 96 HIS A O 1
ATOM 795 N N . SER A 1 97 ? 6.439 -6.044 -3.952 1.00 93.62 97 SER A N 1
ATOM 796 C CA . SER A 1 97 ? 7.779 -5.755 -3.429 1.00 93.62 97 SER A CA 1
ATOM 797 C C . SER A 1 97 ? 8.646 -7.013 -3.334 1.00 93.62 97 SER A C 1
ATOM 799 O O . SER A 1 97 ? 9.798 -7.015 -3.775 1.00 93.62 97 SER A O 1
ATOM 801 N N . LYS A 1 98 ? 8.099 -8.121 -2.813 1.00 93.81 98 LYS A N 1
ATOM 802 C CA . LYS A 1 98 ? 8.811 -9.406 -2.761 1.00 93.81 9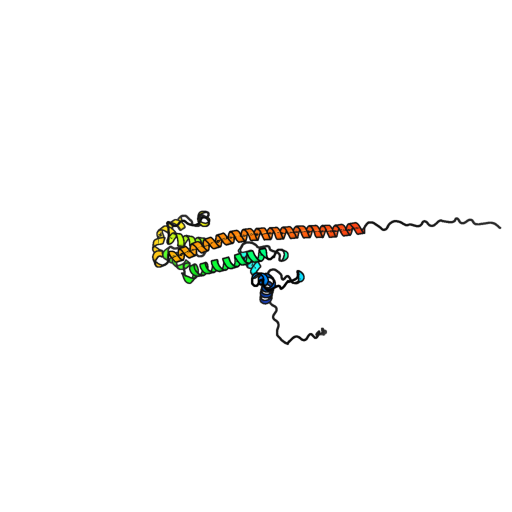8 LYS A CA 1
ATOM 803 C C . LYS A 1 98 ? 9.142 -9.917 -4.156 1.00 93.81 98 LYS A C 1
ATOM 805 O O . LYS A 1 98 ? 10.267 -10.367 -4.358 1.00 93.81 98 LYS A O 1
ATOM 810 N N . PHE A 1 99 ? 8.196 -9.852 -5.088 1.00 92.44 99 PHE A N 1
ATOM 811 C CA . PHE A 1 99 ? 8.410 -10.318 -6.451 1.00 92.44 99 PHE A CA 1
ATOM 812 C C . PHE A 1 99 ? 9.529 -9.528 -7.143 1.00 92.44 99 PHE A C 1
ATOM 814 O O . PHE A 1 99 ? 10.539 -10.117 -7.530 1.00 92.44 99 PHE A O 1
ATOM 821 N N . LEU A 1 100 ? 9.418 -8.198 -7.194 1.00 92.00 100 LEU A N 1
ATOM 822 C CA . LEU A 1 100 ? 10.403 -7.342 -7.859 1.00 92.00 100 LEU A CA 1
ATOM 823 C C . LEU A 1 100 ? 11.779 -7.421 -7.181 1.00 92.00 100 LEU A C 1
ATOM 825 O O . LEU A 1 100 ? 12.796 -7.644 -7.833 1.00 92.00 100 LEU A O 1
ATOM 829 N N . ARG A 1 101 ? 11.845 -7.281 -5.852 1.00 91.81 101 ARG A N 1
ATOM 830 C CA . ARG A 1 101 ? 13.139 -7.184 -5.154 1.00 91.81 101 ARG A CA 1
ATOM 831 C C . ARG A 1 101 ? 13.802 -8.537 -4.921 1.00 91.81 101 ARG A C 1
ATOM 833 O O . ARG A 1 101 ? 15.023 -8.643 -5.023 1.00 91.81 101 ARG A O 1
ATOM 840 N N . ARG A 1 102 ? 13.033 -9.575 -4.569 1.00 87.81 102 ARG A N 1
ATOM 841 C CA . ARG A 1 102 ? 13.591 -10.889 -4.193 1.00 87.81 102 ARG A CA 1
ATOM 842 C C . ARG A 1 102 ? 13.567 -11.879 -5.341 1.00 87.81 102 ARG A C 1
ATOM 844 O O . ARG A 1 102 ? 14.607 -12.472 -5.604 1.00 87.81 102 ARG A O 1
ATOM 851 N N . SER A 1 103 ? 12.420 -12.060 -5.995 1.00 86.31 103 SER A N 1
ATOM 852 C CA . SER A 1 103 ? 12.282 -13.076 -7.046 1.00 86.31 103 SER A CA 1
ATOM 853 C C . SER A 1 103 ? 13.043 -12.676 -8.304 1.00 86.31 103 SER A C 1
ATOM 855 O O . SER A 1 103 ? 13.841 -13.463 -8.800 1.00 86.31 103 SER A O 1
ATOM 857 N N . LEU A 1 104 ? 12.868 -11.434 -8.763 1.00 85.25 104 LEU A N 1
ATOM 858 C CA . LEU A 1 104 ? 13.618 -10.895 -9.900 1.00 85.25 104 LEU A CA 1
ATOM 859 C C . LEU A 1 104 ? 15.015 -10.393 -9.516 1.00 85.25 104 LEU A C 1
ATOM 861 O O . LEU A 1 104 ? 15.793 -10.047 -10.392 1.00 85.25 104 LEU A O 1
ATOM 865 N N . GLY A 1 105 ? 15.350 -10.326 -8.221 1.00 87.88 105 GLY A N 1
ATOM 866 C CA . GLY A 1 105 ? 16.665 -9.869 -7.760 1.00 87.88 105 GLY A CA 1
ATOM 867 C C . GLY A 1 105 ? 17.015 -8.451 -8.218 1.00 87.88 105 GLY A C 1
ATOM 868 O O . GLY A 1 105 ? 18.194 -8.133 -8.382 1.00 87.88 105 GLY A O 1
ATOM 869 N N . LEU A 1 106 ? 16.004 -7.615 -8.458 1.00 87.56 106 LEU A N 1
ATOM 870 C CA . LEU A 1 106 ? 16.124 -6.422 -9.286 1.00 87.56 106 LEU A CA 1
ATOM 871 C C . LEU A 1 106 ? 17.125 -5.395 -8.747 1.00 87.56 106 LEU A C 1
ATOM 873 O O . LEU A 1 106 ? 17.858 -4.797 -9.525 1.00 87.56 106 LEU A O 1
ATOM 877 N N . ASP A 1 107 ? 17.244 -5.267 -7.424 1.00 88.25 107 ASP A N 1
ATOM 878 C CA . ASP A 1 107 ? 18.249 -4.402 -6.789 1.00 88.25 107 ASP A CA 1
ATOM 879 C C . ASP A 1 107 ? 19.679 -4.759 -7.225 1.00 88.25 107 ASP A C 1
ATOM 881 O O . ASP A 1 107 ? 20.522 -3.886 -7.421 1.00 88.25 107 ASP A O 1
ATOM 885 N N . LYS A 1 108 ? 19.956 -6.055 -7.421 1.00 89.38 108 LYS A N 1
ATOM 886 C CA . LYS A 1 108 ? 21.263 -6.534 -7.883 1.00 89.38 108 LYS A CA 1
ATOM 887 C C . LYS A 1 108 ? 21.459 -6.255 -9.367 1.00 89.38 108 LYS A C 1
ATOM 889 O O . LYS A 1 108 ? 22.548 -5.844 -9.753 1.00 89.38 108 LYS A O 1
ATOM 894 N N . HIS A 1 109 ? 20.426 -6.468 -10.1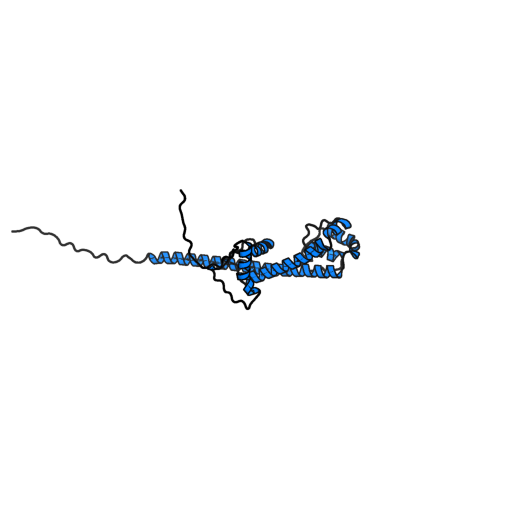83 1.00 89.44 109 HIS A N 1
ATOM 895 C CA . HIS A 1 109 ? 20.496 -6.235 -11.626 1.00 89.44 109 HIS A CA 1
ATOM 896 C C . HIS A 1 109 ? 20.661 -4.752 -11.952 1.00 89.44 109 HIS A C 1
ATOM 898 O O . HIS A 1 109 ? 21.594 -4.399 -12.666 1.00 89.44 109 HIS A O 1
ATOM 904 N N . LEU A 1 110 ? 19.845 -3.887 -11.345 1.00 89.75 110 LEU A N 1
ATOM 905 C CA . LEU A 1 110 ? 19.938 -2.433 -11.491 1.00 89.75 110 LEU A CA 1
ATOM 906 C C . LEU A 1 110 ? 21.327 -1.914 -11.095 1.00 89.75 110 LEU A C 1
ATOM 908 O O . LEU A 1 110 ? 21.915 -1.092 -11.803 1.00 89.75 110 LEU A O 1
ATOM 912 N N . LYS A 1 111 ? 21.903 -2.452 -10.010 1.00 91.50 111 LYS A N 1
ATOM 913 C CA . LYS A 1 111 ? 23.261 -2.098 -9.587 1.00 91.50 111 LYS A CA 1
ATOM 914 C C . LYS A 1 111 ? 24.335 -2.606 -10.545 1.00 91.50 111 LYS A C 1
ATOM 916 O O . LYS A 1 111 ? 25.282 -1.878 -10.823 1.00 91.50 111 LYS A O 1
ATOM 921 N N . ALA A 1 112 ? 24.216 -3.841 -11.025 1.00 91.12 112 ALA A N 1
ATOM 922 C CA . ALA A 1 112 ? 25.231 -4.475 -11.861 1.00 91.12 112 ALA A CA 1
ATOM 923 C C . ALA A 1 112 ? 25.255 -3.934 -13.299 1.00 91.12 112 ALA A C 1
ATOM 925 O O . ALA A 1 112 ? 26.332 -3.770 -13.863 1.00 91.12 112 ALA A O 1
ATOM 926 N N . ILE A 1 113 ? 24.084 -3.666 -13.882 1.00 90.06 113 ILE A N 1
ATOM 927 C CA . ILE A 1 113 ? 23.939 -3.248 -15.283 1.00 90.06 113 ILE A CA 1
ATOM 928 C C . ILE A 1 113 ? 24.108 -1.730 -15.423 1.00 90.06 113 ILE A C 1
ATOM 930 O O . ILE A 1 113 ? 24.798 -1.272 -16.335 1.00 90.06 113 ILE A O 1
ATOM 934 N N . SER A 1 114 ? 23.507 -0.967 -14.504 1.00 87.00 114 SER A N 1
ATOM 935 C CA . SER A 1 114 ? 23.377 0.495 -14.612 1.00 87.00 114 SER A CA 1
ATOM 936 C C . SER A 1 114 ? 23.973 1.271 -13.438 1.00 87.00 114 SER A C 1
ATOM 938 O O . SER A 1 114 ? 23.975 2.498 -13.439 1.00 87.00 114 SER A O 1
ATOM 940 N N . GLY A 1 115 ? 24.477 0.591 -12.405 1.00 87.75 115 GLY A N 1
ATOM 941 C CA . GLY A 1 115 ? 25.063 1.249 -11.235 1.00 87.75 115 GLY A CA 1
ATOM 942 C C . GLY A 1 115 ? 24.054 1.838 -10.241 1.00 87.75 115 GLY A C 1
ATOM 943 O O . GLY A 1 115 ? 24.486 2.358 -9.203 1.00 87.75 115 GLY A O 1
ATOM 944 N N . PHE A 1 116 ? 22.744 1.714 -10.491 1.00 83.56 116 PHE A N 1
ATOM 945 C CA . PHE A 1 116 ? 21.686 2.222 -9.612 1.00 83.56 116 PHE A CA 1
ATOM 946 C C . PHE A 1 116 ? 21.729 1.566 -8.234 1.00 83.56 116 PHE A C 1
ATOM 948 O O . PHE A 1 116 ? 21.800 0.345 -8.112 1.00 83.56 116 PHE A O 1
ATOM 955 N N . ASP A 1 117 ? 21.625 2.377 -7.184 1.00 87.06 117 ASP A N 1
ATOM 956 C CA . ASP A 1 117 ? 21.316 1.877 -5.847 1.00 87.06 117 ASP A CA 1
ATOM 957 C C . ASP A 1 117 ? 19.824 2.081 -5.555 1.00 87.06 117 ASP A C 1
ATOM 959 O O . ASP A 1 117 ? 19.401 3.123 -5.059 1.00 87.06 117 ASP A O 1
ATOM 963 N N . ALA A 1 118 ? 19.011 1.091 -5.930 1.00 87.38 118 ALA A N 1
ATOM 964 C CA . ALA A 1 118 ? 17.553 1.126 -5.780 1.00 87.38 118 ALA A CA 1
ATOM 965 C C . ALA A 1 118 ? 17.064 0.588 -4.419 1.00 87.38 118 ALA A C 1
ATOM 967 O O . ALA A 1 118 ? 15.858 0.411 -4.198 1.00 87.38 118 ALA A O 1
ATOM 968 N N . LYS A 1 119 ? 17.987 0.315 -3.487 1.00 86.69 119 LYS A N 1
ATOM 969 C CA . LYS A 1 119 ? 17.668 -0.289 -2.189 1.00 86.69 119 LYS A CA 1
ATOM 970 C C . LYS A 1 119 ? 16.710 0.573 -1.365 1.00 86.69 119 LYS A C 1
ATOM 972 O O . LYS A 1 119 ? 15.804 0.033 -0.735 1.00 86.69 119 LYS A O 1
ATOM 977 N N . ASP A 1 120 ? 16.885 1.890 -1.430 1.00 87.75 120 ASP A N 1
ATOM 978 C CA . ASP A 1 120 ? 16.094 2.861 -0.667 1.00 87.75 120 ASP A CA 1
ATOM 979 C C . ASP A 1 120 ? 14.918 3.443 -1.469 1.00 87.75 120 ASP A C 1
ATOM 981 O O . ASP A 1 120 ? 14.198 4.314 -0.984 1.00 87.75 120 ASP A O 1
ATOM 985 N N . TRP A 1 121 ? 14.702 2.982 -2.703 1.00 90.12 121 TRP A N 1
ATOM 986 C CA . TRP A 1 121 ? 13.564 3.434 -3.498 1.00 90.12 121 TRP A CA 1
ATOM 987 C C . TRP A 1 121 ? 12.261 2.869 -2.937 1.00 90.12 121 TRP A C 1
ATOM 989 O O . TRP A 1 121 ? 12.155 1.677 -2.634 1.00 90.12 121 TRP A O 1
ATOM 999 N N . ASP A 1 122 ? 11.228 3.703 -2.842 1.00 89.75 122 ASP A N 1
ATOM 1000 C CA . ASP A 1 122 ? 9.891 3.174 -2.607 1.00 89.75 122 ASP A CA 1
ATOM 1001 C C . ASP A 1 122 ? 9.419 2.335 -3.810 1.00 89.75 122 ASP A C 1
ATOM 1003 O O . ASP A 1 122 ? 9.989 2.376 -4.908 1.00 89.75 122 ASP A O 1
ATOM 1007 N N . LEU A 1 123 ? 8.390 1.515 -3.586 1.00 91.50 123 LEU A N 1
ATOM 1008 C CA . LEU A 1 123 ? 7.927 0.572 -4.597 1.00 91.50 123 LEU A CA 1
ATOM 1009 C C . LEU A 1 123 ? 7.357 1.275 -5.839 1.00 91.50 123 LEU A C 1
ATOM 1011 O O . LEU A 1 123 ? 7.510 0.761 -6.944 1.00 91.50 123 LEU A O 1
ATOM 1015 N N . VAL A 1 124 ? 6.749 2.453 -5.677 1.00 91.38 124 VAL A N 1
ATOM 1016 C CA . VAL A 1 124 ? 6.193 3.226 -6.795 1.00 91.38 124 VAL A CA 1
ATOM 1017 C C . VAL A 1 124 ? 7.328 3.781 -7.654 1.00 91.38 124 VAL A C 1
ATOM 1019 O O . VAL A 1 124 ? 7.256 3.689 -8.879 1.00 91.38 124 VAL A O 1
ATOM 1022 N N . LYS A 1 125 ? 8.403 4.299 -7.042 1.00 90.94 125 LYS A N 1
ATOM 1023 C CA . LYS A 1 125 ? 9.595 4.791 -7.748 1.00 90.94 125 LYS A CA 1
ATOM 1024 C C . LYS A 1 125 ? 10.240 3.654 -8.531 1.00 90.94 125 LYS A C 1
ATOM 1026 O O . LYS A 1 125 ? 10.530 3.813 -9.713 1.00 90.94 125 LYS A O 1
ATOM 1031 N N . LEU A 1 126 ? 10.402 2.494 -7.891 1.00 92.19 126 LEU A N 1
ATOM 1032 C CA . LEU A 1 126 ? 10.946 1.298 -8.527 1.00 92.19 126 LEU A CA 1
ATOM 1033 C C . LEU A 1 126 ? 10.098 0.848 -9.721 1.00 92.19 126 LEU A C 1
ATOM 1035 O O . LEU A 1 126 ? 10.623 0.722 -10.822 1.00 92.19 126 LEU A O 1
ATOM 1039 N N . ALA A 1 127 ? 8.793 0.654 -9.529 1.00 92.12 127 ALA A N 1
ATOM 1040 C CA . ALA A 1 127 ? 7.892 0.220 -10.594 1.00 92.12 127 ALA A CA 1
ATOM 1041 C C . ALA A 1 127 ? 7.831 1.228 -11.748 1.00 92.12 127 ALA A C 1
ATOM 1043 O O . ALA A 1 127 ? 7.794 0.831 -12.909 1.00 92.12 127 ALA A O 1
ATOM 1044 N N . THR A 1 128 ? 7.877 2.528 -11.441 1.00 90.81 128 THR A N 1
ATOM 1045 C CA . THR A 1 128 ? 7.911 3.582 -12.461 1.00 90.81 128 THR A CA 1
ATOM 1046 C C . THR A 1 128 ? 9.176 3.490 -13.304 1.00 90.81 128 THR A C 1
ATOM 1048 O O . THR A 1 128 ? 9.078 3.547 -14.522 1.00 90.81 128 THR A O 1
ATOM 1051 N N . ALA A 1 129 ? 10.349 3.303 -12.689 1.00 90.44 129 ALA A N 1
ATOM 1052 C CA . ALA A 1 129 ? 11.594 3.175 -13.443 1.00 90.44 129 ALA A CA 1
ATOM 1053 C C . ALA A 1 129 ? 11.534 1.992 -14.412 1.00 90.44 129 ALA A C 1
ATOM 1055 O O . ALA A 1 129 ? 11.878 2.142 -15.579 1.00 90.44 129 ALA A O 1
ATOM 1056 N N . LEU A 1 130 ? 11.030 0.843 -13.951 1.00 91.50 130 LEU A N 1
ATOM 1057 C CA . LEU A 1 130 ? 10.874 -0.339 -14.799 1.00 91.50 130 LEU A CA 1
ATOM 1058 C C . LEU A 1 130 ? 9.881 -0.105 -15.929 1.00 91.50 130 LEU A C 1
ATOM 1060 O O . LEU A 1 130 ? 10.181 -0.461 -17.063 1.00 91.50 130 LEU A O 1
ATOM 1064 N N . LYS A 1 131 ? 8.732 0.520 -15.640 1.00 91.69 131 LYS A N 1
ATOM 1065 C CA . LYS A 1 131 ? 7.742 0.864 -16.664 1.00 91.69 131 LYS A CA 1
ATOM 1066 C C . LYS A 1 131 ? 8.351 1.774 -17.729 1.00 91.69 131 LYS A C 1
ATOM 1068 O O . LYS A 1 131 ? 8.171 1.505 -18.909 1.00 91.69 131 LYS A O 1
ATOM 1073 N N . THR A 1 132 ? 9.123 2.782 -17.326 1.00 88.81 132 THR A N 1
ATOM 1074 C CA . THR A 1 132 ? 9.839 3.664 -18.256 1.00 88.81 132 THR A CA 1
ATOM 1075 C C . THR A 1 132 ? 10.897 2.913 -19.068 1.00 88.81 132 THR A C 1
ATOM 1077 O O . THR A 1 132 ? 11.051 3.197 -20.248 1.00 88.81 132 THR A O 1
ATOM 1080 N N . MET A 1 133 ? 11.608 1.942 -18.480 1.00 88.12 133 MET A N 1
ATOM 1081 C CA . MET A 1 133 ? 12.592 1.135 -19.216 1.00 88.12 133 MET A CA 1
ATOM 1082 C C . MET A 1 133 ? 11.937 0.246 -20.279 1.00 88.12 133 MET A C 1
ATOM 1084 O O . MET A 1 133 ? 12.428 0.175 -21.401 1.00 88.12 133 MET A O 1
ATOM 1088 N N . VAL A 1 134 ? 10.839 -0.440 -19.946 1.00 89.88 134 VAL A N 1
ATOM 1089 C CA . VAL A 1 134 ? 10.177 -1.354 -20.897 1.00 89.88 134 VAL A CA 1
ATOM 1090 C C . VAL A 1 134 ? 9.311 -0.618 -21.917 1.00 89.88 134 VAL A C 1
ATOM 1092 O O . VAL A 1 134 ? 9.047 -1.151 -22.991 1.00 89.88 134 VAL A O 1
ATOM 1095 N N . ASP A 1 135 ? 8.843 0.587 -21.590 1.00 84.69 135 ASP A N 1
ATOM 1096 C CA . ASP A 1 135 ? 7.898 1.350 -22.402 1.00 84.69 135 ASP A CA 1
ATOM 1097 C C . ASP A 1 135 ? 8.138 2.871 -22.264 1.00 84.69 135 ASP A C 1
ATOM 1099 O O . ASP A 1 135 ? 7.393 3.560 -21.560 1.00 84.69 135 ASP A O 1
ATOM 1103 N N . PRO A 1 136 ? 9.190 3.415 -22.910 1.00 75.38 136 PRO A N 1
ATOM 1104 C CA . PRO A 1 136 ? 9.605 4.815 -22.748 1.00 75.38 136 PRO A CA 1
ATOM 1105 C C . PRO A 1 136 ? 8.548 5.833 -23.197 1.00 75.38 136 PRO A C 1
ATOM 1107 O O . PRO A 1 136 ? 8.454 6.923 -22.634 1.00 75.38 136 PRO A O 1
ATOM 1110 N N . ASP A 1 137 ? 7.719 5.458 -24.174 1.00 73.25 137 ASP A N 1
ATOM 1111 C CA . ASP A 1 137 ? 6.639 6.288 -24.720 1.00 73.25 137 ASP A CA 1
ATOM 1112 C C . ASP A 1 137 ? 5.327 6.171 -23.916 1.00 73.25 137 ASP A C 1
ATOM 1114 O O . ASP A 1 137 ? 4.307 6.773 -24.273 1.00 73.25 137 ASP A O 1
ATOM 1118 N N . ALA A 1 138 ? 5.320 5.393 -22.826 1.00 70.69 138 ALA A N 1
ATOM 1119 C CA . ALA A 1 138 ? 4.123 5.147 -22.036 1.00 70.69 138 ALA A CA 1
ATOM 1120 C C . ALA A 1 138 ? 3.571 6.422 -21.395 1.00 70.69 138 ALA A C 1
ATOM 1122 O O . ALA A 1 138 ? 4.267 7.209 -20.743 1.00 70.69 138 ALA A O 1
ATOM 1123 N N . ASN A 1 139 ? 2.247 6.557 -21.440 1.00 71.38 139 ASN A N 1
ATOM 1124 C CA . ASN A 1 139 ? 1.549 7.532 -20.619 1.00 71.38 139 ASN A CA 1
ATOM 1125 C C . ASN A 1 139 ? 1.562 7.090 -19.150 1.00 71.38 139 ASN A C 1
ATOM 1127 O O . ASN A 1 139 ? 0.683 6.355 -18.708 1.00 71.38 139 ASN A O 1
ATOM 1131 N N . LEU A 1 140 ? 2.534 7.583 -18.380 1.00 78.06 140 LEU A N 1
ATOM 1132 C CA . LEU A 1 140 ? 2.558 7.391 -16.928 1.00 78.06 140 LEU A CA 1
ATOM 1133 C C . LEU A 1 140 ? 1.305 7.990 -16.271 1.00 78.06 140 LEU A C 1
ATOM 1135 O O . LEU A 1 140 ? 0.822 9.063 -16.667 1.00 78.06 140 LEU A O 1
ATOM 1139 N N . LEU A 1 141 ? 0.806 7.305 -15.242 1.00 69.12 141 LEU A N 1
ATOM 1140 C CA . LEU A 1 141 ? -0.403 7.699 -14.524 1.00 69.12 141 LEU A CA 1
ATOM 1141 C C . LEU A 1 141 ? -0.224 9.042 -13.780 1.00 69.12 141 LEU A C 1
ATOM 1143 O O . LEU A 1 141 ? 0.897 9.408 -13.405 1.00 69.12 141 LEU A O 1
ATOM 1147 N N . PRO A 1 142 ? -1.312 9.806 -13.550 1.00 64.69 142 PRO A N 1
ATOM 1148 C CA . PRO A 1 142 ? -1.241 11.180 -13.042 1.00 64.69 142 PRO A CA 1
ATOM 1149 C C . PRO A 1 142 ? -0.489 11.341 -11.717 1.00 64.69 142 PRO A C 1
ATOM 1151 O O . PRO A 1 142 ? 0.283 12.289 -11.583 1.00 64.69 142 PRO A O 1
ATOM 1154 N N . ILE A 1 143 ? -0.663 10.412 -10.768 1.00 61.84 143 ILE A N 1
ATOM 1155 C CA . ILE A 1 143 ? 0.020 10.465 -9.466 1.00 61.84 143 ILE A CA 1
ATOM 1156 C C . ILE A 1 143 ? 1.546 10.425 -9.609 1.00 61.84 143 ILE A C 1
ATOM 1158 O O . ILE A 1 143 ? 2.260 11.060 -8.841 1.00 61.84 143 ILE A O 1
ATOM 1162 N N . VAL A 1 144 ? 2.059 9.753 -10.639 1.00 60.53 144 VAL A N 1
ATOM 1163 C CA . VAL A 1 144 ? 3.496 9.665 -10.920 1.00 60.53 144 VAL A CA 1
ATOM 1164 C C . VAL A 1 144 ? 4.009 10.963 -11.544 1.00 60.53 144 VAL A C 1
ATOM 1166 O O . VAL A 1 144 ? 5.068 11.452 -11.164 1.00 60.53 144 VAL A O 1
ATOM 1169 N N . LYS A 1 145 ? 3.227 11.591 -12.433 1.00 61.69 145 LYS A N 1
ATOM 1170 C CA . LYS A 1 145 ? 3.586 12.877 -13.062 1.00 61.69 145 LYS A CA 1
ATOM 1171 C C . LYS A 1 145 ? 3.698 14.026 -12.057 1.00 61.69 145 LYS A C 1
ATOM 1173 O O . LYS A 1 145 ? 4.446 14.972 -12.293 1.00 61.69 145 LYS A O 1
ATOM 1178 N N . THR A 1 146 ? 2.962 13.963 -10.948 1.00 54.25 146 THR A N 1
ATOM 1179 C CA . THR A 1 146 ? 2.981 15.017 -9.923 1.00 54.25 146 THR A CA 1
ATOM 1180 C C . THR A 1 146 ? 4.245 15.031 -9.061 1.00 54.25 146 THR A C 1
ATOM 1182 O O . THR A 1 146 ? 4.533 16.054 -8.442 1.00 54.25 146 THR A O 1
ATOM 1185 N N . PHE A 1 147 ? 5.036 13.953 -9.050 1.00 56.06 147 PHE A N 1
ATOM 1186 C CA . PHE A 1 147 ? 6.300 13.885 -8.317 1.00 56.06 147 PHE A CA 1
ATOM 1187 C C . PHE A 1 147 ? 7.483 13.893 -9.292 1.00 56.06 147 PHE A C 1
ATOM 1189 O O . PHE A 1 147 ? 7.574 13.053 -10.182 1.00 56.06 147 PHE A O 1
ATOM 1196 N N . LYS A 1 148 ? 8.457 14.793 -9.092 1.00 69.50 148 LYS A N 1
ATOM 1197 C CA . LYS A 1 148 ? 9.807 14.614 -9.657 1.00 69.50 148 LYS A CA 1
ATOM 1198 C C . LYS A 1 148 ? 10.477 13.434 -8.936 1.00 69.50 148 LYS A C 1
ATOM 1200 O O . LYS A 1 148 ? 11.268 13.643 -8.024 1.00 69.50 148 LYS A O 1
ATOM 1205 N N . MET A 1 149 ? 10.083 12.205 -9.282 1.00 82.69 149 MET A N 1
ATOM 1206 C CA . MET A 1 149 ? 10.556 10.974 -8.629 1.00 82.69 149 MET A CA 1
ATOM 1207 C C . MET A 1 149 ? 12.037 10.696 -8.880 1.00 82.69 149 MET A C 1
ATOM 1209 O O . MET A 1 149 ? 12.709 10.141 -8.008 1.00 82.69 149 MET A O 1
ATOM 1213 N N . PHE A 1 150 ? 12.530 11.075 -10.059 1.00 86.88 150 PHE A N 1
ATOM 1214 C CA . PHE A 1 150 ? 13.904 10.841 -10.484 1.00 86.88 150 PHE A CA 1
ATOM 1215 C C . PHE A 1 150 ? 14.694 12.143 -10.537 1.00 86.88 150 PHE A C 1
ATOM 1217 O O . PHE A 1 150 ? 14.166 13.186 -10.942 1.00 86.88 150 PHE A O 1
ATOM 1224 N N . SER A 1 151 ? 15.970 12.077 -10.159 1.00 87.88 151 SER A N 1
ATOM 1225 C CA . SER A 1 151 ? 16.919 13.131 -10.514 1.00 87.88 151 SER A CA 1
ATOM 1226 C C . SER A 1 151 ? 17.129 13.164 -12.039 1.00 87.88 151 SER A C 1
ATOM 1228 O O . SER A 1 151 ? 16.855 12.170 -12.718 1.00 87.88 151 SER A O 1
ATOM 1230 N N . PRO A 1 152 ? 17.614 14.279 -12.613 1.00 86.19 152 PRO A N 1
ATOM 1231 C CA . PRO A 1 152 ? 17.954 14.333 -14.036 1.00 86.19 152 PRO A CA 1
ATOM 1232 C C . PRO A 1 152 ? 18.942 13.235 -14.453 1.00 86.19 152 PRO A C 1
ATOM 1234 O O . PRO A 1 152 ? 18.809 12.653 -15.523 1.00 86.19 152 PRO A O 1
ATOM 1237 N N . GLU A 1 153 ? 19.911 12.922 -13.593 1.00 86.75 153 GLU A N 1
ATOM 1238 C CA . GLU A 1 153 ? 20.900 11.868 -13.821 1.00 86.75 153 GLU A CA 1
ATOM 1239 C C . GLU A 1 153 ? 20.250 10.482 -13.813 1.00 86.75 153 GLU A C 1
ATOM 1241 O O . GLU A 1 153 ? 20.526 9.679 -14.701 1.00 86.75 153 GLU A O 1
ATOM 1246 N N . GLU A 1 154 ? 19.361 10.214 -12.849 1.00 88.38 154 GLU A N 1
ATOM 1247 C CA . GLU A 1 154 ? 18.599 8.963 -12.796 1.00 88.38 154 GLU A CA 1
ATOM 1248 C C . GLU A 1 154 ? 17.729 8.794 -14.048 1.00 88.38 154 GLU A C 1
ATOM 1250 O O . GLU A 1 154 ? 17.759 7.734 -14.665 1.00 88.38 154 GLU A O 1
ATOM 1255 N N . ALA A 1 155 ? 16.998 9.836 -14.455 1.00 87.38 155 ALA A N 1
ATOM 1256 C CA . ALA A 1 155 ? 16.129 9.799 -15.630 1.00 87.38 155 ALA A CA 1
ATOM 1257 C C . ALA A 1 155 ? 16.916 9.544 -16.927 1.00 87.38 155 ALA A C 1
ATOM 1259 O O . ALA A 1 155 ? 16.548 8.662 -17.700 1.00 87.38 155 ALA A O 1
ATOM 1260 N N . ASN A 1 156 ? 18.035 10.251 -17.122 1.00 85.88 156 ASN A N 1
ATOM 1261 C CA . ASN A 1 156 ? 18.904 10.053 -18.284 1.00 85.88 156 ASN A CA 1
ATOM 1262 C C . ASN A 1 156 ? 19.479 8.630 -18.331 1.00 85.88 156 ASN A C 1
ATOM 1264 O O . ASN A 1 156 ? 19.561 8.031 -19.400 1.00 85.88 156 ASN A O 1
ATOM 1268 N N . LEU A 1 157 ? 19.885 8.079 -17.181 1.00 86.38 157 LEU A N 1
ATOM 1269 C CA . LEU A 1 157 ? 20.401 6.711 -17.111 1.00 86.38 157 LEU A CA 1
ATOM 1270 C C . LEU A 1 157 ? 19.312 5.671 -17.381 1.00 86.38 157 LEU A C 1
ATOM 1272 O O . LEU A 1 157 ? 19.590 4.691 -18.061 1.00 86.38 157 LEU A O 1
ATOM 1276 N N . ILE A 1 158 ? 18.093 5.877 -16.871 1.00 88.81 158 ILE A N 1
ATOM 1277 C CA . ILE A 1 158 ? 16.949 4.988 -17.123 1.00 88.81 158 ILE A CA 1
ATOM 1278 C C . ILE A 1 158 ? 16.698 4.869 -18.628 1.00 88.81 158 ILE A C 1
ATOM 1280 O O . ILE A 1 158 ? 16.546 3.760 -19.127 1.00 88.81 158 ILE A O 1
ATOM 1284 N N . GLU A 1 159 ? 16.696 5.994 -19.344 1.00 86.75 159 GLU A N 1
ATOM 1285 C CA . GLU A 1 159 ? 16.481 6.028 -20.793 1.00 86.75 159 GLU A CA 1
ATOM 1286 C C . GLU A 1 159 ? 17.651 5.400 -21.563 1.00 86.75 159 GLU A C 1
ATOM 1288 O O . GLU A 1 159 ? 17.446 4.548 -22.426 1.00 86.75 159 GLU A O 1
ATOM 1293 N N . LEU A 1 160 ? 18.888 5.771 -21.215 1.00 89.69 160 LEU A N 1
ATOM 1294 C CA . LEU A 1 160 ? 20.093 5.275 -21.883 1.00 89.69 160 LEU A CA 1
ATOM 1295 C C . LEU A 1 160 ? 20.260 3.755 -21.736 1.00 89.69 160 LEU A C 1
ATOM 1297 O O . LEU A 1 160 ? 20.681 3.079 -22.677 1.00 89.69 160 LEU A O 1
ATOM 1301 N N . ASP A 1 161 ? 19.957 3.223 -20.553 1.00 91.06 161 ASP A N 1
ATOM 1302 C CA . ASP A 1 161 ? 20.200 1.823 -20.224 1.00 91.06 161 ASP A CA 1
ATOM 1303 C C . ASP A 1 161 ? 18.988 0.917 -20.438 1.00 91.06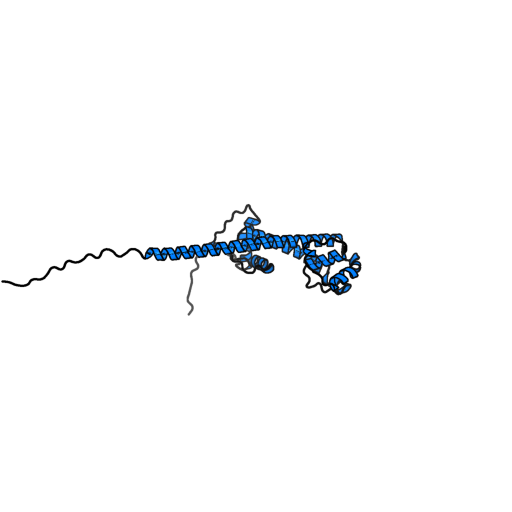 161 ASP A C 1
ATOM 1305 O O . ASP A 1 161 ? 19.155 -0.299 -20.372 1.00 91.06 161 ASP A O 1
ATOM 1309 N N . ALA A 1 162 ? 17.806 1.464 -20.738 1.00 89.44 162 ALA A N 1
ATOM 1310 C CA . ALA A 1 162 ? 16.581 0.704 -20.984 1.00 89.44 162 ALA A CA 1
ATOM 1311 C C . ALA A 1 162 ? 16.772 -0.524 -21.905 1.00 89.44 162 ALA A C 1
ATOM 1313 O O . ALA A 1 162 ? 16.372 -1.620 -21.500 1.00 89.44 162 ALA A O 1
ATOM 1314 N N . PRO A 1 163 ? 17.468 -0.429 -23.064 1.00 90.44 163 PRO A N 1
ATOM 1315 C CA . PRO A 1 163 ? 17.670 -1.584 -23.946 1.00 90.44 163 PRO A CA 1
ATOM 1316 C C . PRO A 1 163 ? 18.442 -2.743 -23.300 1.00 90.44 163 PRO A C 1
ATOM 1318 O O . PRO A 1 163 ? 18.314 -3.887 -23.720 1.00 90.44 163 PRO A O 1
ATOM 1321 N N . LYS A 1 164 ? 19.238 -2.488 -22.252 1.00 90.69 164 LYS A N 1
ATOM 1322 C CA . LYS A 1 164 ? 20.016 -3.526 -21.552 1.00 90.69 164 LYS A CA 1
ATOM 1323 C C . LYS A 1 164 ? 19.140 -4.481 -20.732 1.00 90.69 164 LYS A C 1
ATOM 1325 O O . LYS A 1 164 ? 19.651 -5.480 -20.230 1.00 90.69 164 LYS A O 1
ATOM 1330 N N . TYR A 1 165 ? 17.858 -4.162 -20.563 1.00 88.31 165 TYR A N 1
ATOM 1331 C CA . TYR A 1 165 ? 16.910 -4.923 -19.753 1.00 88.31 165 TYR A CA 1
ATOM 1332 C C . TYR A 1 165 ? 15.880 -5.699 -20.587 1.00 88.31 165 TYR A C 1
ATOM 1334 O O . TYR A 1 165 ? 15.028 -6.355 -19.994 1.00 88.31 165 TYR A O 1
ATOM 1342 N N . GLU A 1 166 ? 15.965 -5.664 -21.922 1.00 85.38 166 GLU A N 1
ATOM 1343 C CA . GLU A 1 166 ? 14.977 -6.269 -22.834 1.00 85.38 166 GLU A CA 1
ATOM 1344 C C . GLU A 1 166 ? 14.763 -7.771 -22.577 1.00 85.38 166 GLU A C 1
ATOM 1346 O O . GLU A 1 166 ? 13.626 -8.227 -22.507 1.00 85.38 166 GLU A O 1
ATOM 1351 N N . ASP A 1 167 ? 15.838 -8.523 -22.323 1.00 86.56 167 ASP A N 1
ATOM 1352 C CA . ASP A 1 167 ? 15.759 -9.962 -22.024 1.00 86.56 167 ASP A CA 1
ATOM 1353 C C . ASP A 1 167 ? 15.405 -10.276 -20.556 1.00 86.56 167 ASP A C 1
ATOM 1355 O O . ASP A 1 167 ? 15.119 -11.423 -20.208 1.00 86.56 167 ASP A O 1
ATOM 1359 N N . LEU A 1 168 ? 15.484 -9.281 -19.664 1.00 86.75 168 LEU A N 1
ATOM 1360 C CA . LEU A 1 168 ? 15.269 -9.461 -18.223 1.00 86.75 168 LEU A CA 1
ATOM 1361 C C . LEU A 1 168 ? 13.846 -9.090 -17.799 1.00 86.75 168 LEU A C 1
ATOM 1363 O O . LEU A 1 168 ? 13.312 -9.671 -16.852 1.00 86.75 168 LEU A O 1
ATOM 1367 N N . LEU A 1 169 ? 13.265 -8.086 -18.452 1.00 88.06 169 LEU A N 1
ATOM 1368 C CA . LEU A 1 169 ? 11.994 -7.489 -18.075 1.00 88.06 169 LEU A CA 1
ATOM 1369 C C . LEU A 1 169 ? 10.939 -7.789 -19.134 1.00 88.06 169 LEU A C 1
ATOM 1371 O O . LEU A 1 169 ? 10.915 -7.186 -20.203 1.00 88.06 169 LEU A O 1
ATOM 1375 N N . ASP A 1 170 ? 10.015 -8.679 -18.788 1.00 90.38 170 ASP A N 1
ATOM 1376 C CA . ASP A 1 170 ? 8.825 -8.900 -19.598 1.00 90.38 170 ASP A CA 1
ATOM 1377 C C . ASP A 1 170 ? 7.915 -7.659 -19.564 1.00 90.38 170 ASP A C 1
ATOM 1379 O O . ASP A 1 170 ? 7.454 -7.230 -18.500 1.00 90.38 170 ASP A O 1
ATOM 1383 N N . ARG A 1 171 ? 7.676 -7.068 -20.741 1.00 90.38 171 ARG A N 1
ATOM 1384 C CA . ARG A 1 171 ? 6.944 -5.801 -20.899 1.00 90.38 171 ARG A CA 1
ATOM 1385 C C . ARG A 1 171 ? 5.541 -5.869 -20.303 1.00 90.38 171 ARG A C 1
ATOM 1387 O O . ARG A 1 171 ? 5.131 -4.925 -19.617 1.00 90.38 171 ARG A O 1
ATOM 1394 N N . ASP A 1 172 ? 4.819 -6.949 -20.577 1.00 91.06 172 ASP A N 1
ATOM 1395 C CA . ASP A 1 172 ? 3.422 -7.101 -20.171 1.00 91.06 172 ASP A CA 1
ATOM 1396 C C . ASP A 1 172 ? 3.340 -7.272 -18.652 1.00 91.06 172 ASP A C 1
ATOM 1398 O O . ASP A 1 172 ? 2.652 -6.504 -17.979 1.00 91.06 172 ASP A O 1
ATOM 1402 N N . THR A 1 173 ? 4.165 -8.157 -18.088 1.00 91.44 173 THR A N 1
ATOM 1403 C CA . THR A 1 173 ? 4.264 -8.376 -16.638 1.00 91.44 173 THR A CA 1
ATOM 1404 C C . THR A 1 173 ? 4.606 -7.090 -15.882 1.00 91.44 173 THR A C 1
ATOM 1406 O O . THR A 1 173 ? 3.973 -6.763 -14.877 1.00 91.44 173 THR A O 1
ATOM 1409 N N . ILE A 1 174 ? 5.608 -6.331 -16.344 1.00 92.50 174 ILE A N 1
ATOM 1410 C CA . ILE A 1 174 ? 6.001 -5.074 -15.688 1.00 92.50 174 ILE A CA 1
ATOM 1411 C C . ILE A 1 174 ? 4.896 -4.021 -15.794 1.00 92.50 174 ILE A C 1
ATOM 1413 O O . ILE A 1 174 ? 4.682 -3.271 -14.839 1.00 92.50 174 ILE A O 1
ATOM 1417 N N . SER A 1 175 ? 4.176 -3.976 -16.915 1.00 91.31 175 SER A N 1
ATOM 1418 C CA . SER A 1 175 ? 3.058 -3.048 -17.099 1.00 91.31 175 SER A CA 1
ATOM 1419 C C . SER A 1 175 ? 1.900 -3.365 -16.152 1.00 91.31 175 SER A C 1
ATOM 1421 O O . SER A 1 175 ? 1.437 -2.460 -15.460 1.00 91.31 175 SER A O 1
ATOM 1423 N N . GLU A 1 176 ? 1.502 -4.635 -16.038 1.00 92.38 176 GLU A N 1
ATOM 1424 C CA . GLU A 1 176 ? 0.455 -5.069 -15.105 1.00 92.38 176 GLU A CA 1
ATOM 1425 C C . GLU A 1 176 ? 0.824 -4.759 -13.647 1.00 92.38 176 GLU A C 1
ATOM 1427 O O . GLU A 1 176 ? 0.023 -4.194 -12.901 1.00 92.38 176 GLU A O 1
ATOM 1432 N N . ILE A 1 177 ? 2.060 -5.070 -13.240 1.00 93.56 177 ILE A N 1
ATOM 1433 C CA . ILE A 1 177 ? 2.547 -4.788 -11.883 1.00 93.56 177 ILE A CA 1
ATOM 1434 C C . ILE A 1 177 ? 2.557 -3.280 -11.608 1.00 93.56 177 ILE A C 1
ATOM 1436 O O . ILE A 1 177 ? 2.140 -2.846 -10.533 1.00 93.56 177 ILE A O 1
ATOM 1440 N N . TYR A 1 178 ? 3.026 -2.472 -12.563 1.00 92.69 178 TYR A N 1
ATOM 1441 C CA . TYR A 1 178 ? 3.055 -1.017 -12.429 1.00 92.69 178 TYR A CA 1
ATOM 1442 C C . TYR A 1 178 ? 1.653 -0.436 -12.234 1.00 92.69 178 TYR A C 1
ATOM 1444 O O . TYR A 1 178 ? 1.430 0.305 -11.272 1.00 92.69 178 TYR A O 1
ATOM 1452 N N . GLU A 1 179 ? 0.714 -0.775 -13.121 1.00 92.12 179 GLU A N 1
ATOM 1453 C CA . GLU A 1 179 ? -0.664 -0.282 -13.049 1.00 92.12 179 GLU A CA 1
ATOM 1454 C C . GLU A 1 179 ? -1.300 -0.650 -11.714 1.00 92.12 179 GLU A C 1
ATOM 1456 O O . GLU A 1 179 ? -1.955 0.177 -11.074 1.00 92.12 179 GLU A O 1
ATOM 1461 N N . ASP A 1 180 ? -1.035 -1.867 -11.251 1.00 94.06 180 ASP A N 1
ATOM 1462 C CA . ASP A 1 180 ? -1.589 -2.356 -10.012 1.00 94.06 180 ASP A CA 1
ATOM 1463 C C . ASP A 1 180 ? -1.019 -1.664 -8.768 1.00 94.06 180 ASP A C 1
ATOM 1465 O O . ASP A 1 180 ? -1.776 -1.245 -7.890 1.00 94.06 180 ASP A O 1
ATOM 1469 N N . ILE A 1 181 ? 0.304 -1.481 -8.701 1.00 93.88 181 ILE A N 1
ATOM 1470 C CA . ILE A 1 181 ? 0.967 -0.744 -7.613 1.00 93.88 181 ILE A CA 1
ATOM 1471 C C . ILE A 1 181 ? 0.418 0.681 -7.529 1.00 93.88 181 ILE A C 1
ATOM 1473 O O . ILE A 1 181 ? 0.094 1.160 -6.438 1.00 93.88 181 ILE A O 1
ATOM 1477 N N . VAL A 1 182 ? 0.290 1.359 -8.672 1.00 90.88 182 VAL A N 1
ATOM 1478 C CA . VAL A 1 182 ? -0.218 2.731 -8.716 1.00 90.88 182 VAL A CA 1
ATOM 1479 C C . VAL A 1 182 ? -1.687 2.785 -8.290 1.00 90.88 182 VAL A C 1
ATOM 1481 O O . VAL A 1 182 ? -2.044 3.604 -7.439 1.00 90.88 182 VAL A O 1
ATOM 1484 N N . ALA A 1 183 ? -2.530 1.886 -8.804 1.00 91.31 183 ALA A N 1
ATOM 1485 C CA . ALA A 1 183 ? -3.943 1.821 -8.440 1.00 91.31 183 ALA A CA 1
ATOM 1486 C C . ALA A 1 183 ? -4.144 1.531 -6.943 1.00 91.31 183 ALA A C 1
ATOM 1488 O O . ALA A 1 183 ? -4.975 2.170 -6.288 1.00 91.31 183 ALA A O 1
ATOM 1489 N N . VAL A 1 184 ? -3.360 0.605 -6.377 1.00 93.25 184 VAL A N 1
ATOM 1490 C CA . VAL A 1 184 ? -3.368 0.300 -4.939 1.00 93.25 184 VAL A CA 1
ATOM 1491 C C . VAL A 1 184 ? -2.971 1.528 -4.130 1.00 93.25 184 VAL A C 1
ATOM 1493 O O . VAL A 1 184 ? -3.658 1.854 -3.160 1.00 93.25 184 VAL A O 1
ATOM 1496 N N . ARG A 1 185 ? -1.920 2.251 -4.533 1.00 90.81 185 ARG A N 1
ATOM 1497 C CA . ARG A 1 185 ? -1.465 3.448 -3.816 1.00 90.81 185 ARG A CA 1
ATOM 1498 C C . ARG A 1 185 ? -2.521 4.549 -3.808 1.00 90.81 185 ARG A C 1
ATOM 1500 O O . ARG A 1 185 ? -2.856 5.065 -2.744 1.00 90.81 185 ARG A O 1
ATOM 1507 N N . GLU A 1 186 ? -3.120 4.840 -4.962 1.00 90.31 186 GLU A N 1
ATOM 1508 C CA . GLU A 1 186 ? -4.213 5.814 -5.063 1.00 90.31 186 GLU A CA 1
ATOM 1509 C C . GLU A 1 186 ? -5.430 5.423 -4.214 1.00 90.31 186 GLU A C 1
ATOM 1511 O O . GLU A 1 186 ? -6.101 6.277 -3.623 1.00 90.31 186 GLU A O 1
ATOM 1516 N N . TYR A 1 187 ? -5.751 4.129 -4.168 1.00 92.81 187 TYR A N 1
ATOM 1517 C CA . TYR A 1 187 ? -6.820 3.609 -3.327 1.00 92.81 187 TYR A CA 1
ATOM 1518 C C . TYR A 1 187 ? -6.504 3.798 -1.838 1.00 92.81 187 TYR A C 1
ATOM 1520 O O . TYR A 1 187 ? -7.345 4.322 -1.101 1.00 92.81 187 TYR A O 1
ATOM 1528 N N . VAL A 1 188 ? -5.297 3.428 -1.403 1.00 93.75 188 VAL A N 1
ATOM 1529 C CA . VAL A 1 188 ? -4.849 3.566 -0.010 1.00 93.75 188 VAL A CA 1
ATOM 1530 C C . VAL A 1 188 ? -4.884 5.020 0.435 1.00 93.75 188 VAL A C 1
ATOM 1532 O O . VAL A 1 188 ? -5.431 5.298 1.499 1.00 93.75 188 VAL A O 1
ATOM 1535 N N . ASP A 1 189 ? -4.423 5.964 -0.387 1.00 92.25 189 ASP A N 1
ATOM 1536 C CA . ASP A 1 189 ? -4.464 7.392 -0.055 1.00 92.25 189 ASP A CA 1
ATOM 1537 C C . ASP A 1 189 ? -5.893 7.882 0.217 1.00 92.25 189 ASP A C 1
ATOM 1539 O O . ASP A 1 189 ? -6.156 8.575 1.210 1.00 92.25 189 ASP A O 1
ATOM 1543 N N . LYS A 1 190 ? -6.853 7.463 -0.620 1.00 94.81 190 LYS A N 1
ATOM 1544 C CA . LYS A 1 190 ? -8.281 7.779 -0.450 1.00 94.81 190 LYS A CA 1
ATOM 1545 C C . LYS A 1 190 ? -8.852 7.145 0.820 1.00 94.81 190 LYS A C 1
ATOM 1547 O O . LYS A 1 190 ? -9.624 7.791 1.535 1.00 94.81 190 LYS A O 1
ATOM 1552 N N . VAL A 1 191 ? -8.502 5.891 1.110 1.00 97.00 191 VAL A N 1
ATOM 1553 C CA . VAL A 1 191 ? -8.955 5.176 2.315 1.00 97.00 191 VAL A CA 1
ATOM 1554 C C . VAL A 1 191 ? -8.369 5.810 3.575 1.00 97.00 191 VAL A C 1
ATOM 1556 O O . VAL A 1 191 ? -9.116 6.089 4.512 1.00 97.00 191 VAL A O 1
ATOM 1559 N N . LEU A 1 192 ? -7.072 6.118 3.585 1.00 96.88 192 LEU A N 1
ATOM 1560 C CA . LEU A 1 192 ? -6.387 6.772 4.698 1.00 96.88 192 LEU A CA 1
ATOM 1561 C C . LEU A 1 192 ? -6.937 8.173 4.967 1.00 96.88 192 LEU A C 1
ATOM 1563 O O . LEU A 1 192 ? -7.068 8.568 6.125 1.00 96.88 192 LEU A O 1
ATOM 1567 N N . LEU A 1 193 ? -7.298 8.929 3.925 1.00 96.44 193 LEU A N 1
ATOM 1568 C CA . LEU A 1 193 ? -7.950 10.228 4.089 1.00 96.44 193 LEU A CA 1
ATOM 1569 C C . LEU A 1 193 ? -9.283 10.096 4.839 1.00 96.44 193 LEU A C 1
ATOM 1571 O O . LEU A 1 193 ? -9.529 10.837 5.793 1.00 96.44 193 LEU A O 1
ATOM 1575 N N . LYS A 1 194 ? -10.118 9.126 4.445 1.00 97.44 194 LYS A N 1
ATOM 1576 C CA . LYS A 1 194 ? -11.390 8.835 5.125 1.00 97.44 194 LYS A CA 1
ATOM 1577 C C . LYS A 1 194 ? -11.167 8.357 6.557 1.00 97.44 194 LYS A C 1
ATOM 1579 O O . LYS A 1 194 ? -11.836 8.838 7.466 1.00 97.44 194 LYS A O 1
ATOM 1584 N N . LEU A 1 195 ? -10.199 7.468 6.768 1.00 97.00 195 LEU A N 1
ATOM 1585 C CA . LEU A 1 195 ? -9.853 6.942 8.086 1.00 97.00 195 LEU A CA 1
ATOM 1586 C C . LEU A 1 195 ? -9.423 8.063 9.042 1.00 97.00 195 LEU A C 1
ATOM 1588 O O . LEU A 1 195 ? -9.959 8.171 10.142 1.00 97.00 195 LEU A O 1
ATOM 1592 N N . ARG A 1 196 ? -8.534 8.962 8.598 1.00 96.56 196 ARG A N 1
ATOM 1593 C CA . ARG A 1 196 ? -8.123 10.143 9.377 1.00 96.56 196 ARG A CA 1
ATOM 1594 C C . ARG A 1 196 ? -9.299 11.058 9.712 1.00 96.56 196 ARG A C 1
ATOM 1596 O O . ARG A 1 196 ? -9.345 11.609 10.807 1.00 96.56 196 ARG A O 1
ATOM 1603 N N . HIS A 1 197 ? -10.245 11.230 8.789 1.00 96.31 197 HIS A N 1
ATOM 1604 C CA . HIS A 1 197 ? -11.448 12.019 9.048 1.00 96.31 197 HIS A CA 1
ATOM 1605 C C . HIS A 1 197 ? -12.330 11.384 10.133 1.00 96.31 197 HIS A C 1
ATOM 1607 O O . HIS A 1 197 ? -12.762 12.083 11.048 1.00 96.31 197 HIS A O 1
ATOM 1613 N N . LEU A 1 198 ? -12.557 10.067 10.071 1.00 95.94 198 LEU A N 1
ATOM 1614 C CA . LEU A 1 198 ? -13.343 9.357 11.083 1.00 95.94 198 LEU A CA 1
ATOM 1615 C C . LEU A 1 198 ? -12.685 9.391 12.463 1.00 95.94 198 LEU A C 1
ATOM 1617 O O . LEU A 1 198 ? -13.378 9.630 13.447 1.00 95.94 198 LEU A O 1
ATOM 1621 N N . LEU A 1 199 ? -11.362 9.228 12.534 1.00 94.62 199 LEU A N 1
ATOM 1622 C CA . LEU A 1 199 ? -10.622 9.316 13.795 1.00 94.62 199 LEU A CA 1
ATOM 1623 C C . LEU A 1 199 ? -10.766 10.700 14.443 1.00 94.62 199 LEU A C 1
ATOM 1625 O O . LEU A 1 199 ? -11.100 10.782 15.619 1.00 94.62 199 LEU A O 1
ATOM 1629 N N . LYS A 1 200 ? -10.634 11.783 13.664 1.00 93.62 200 LYS A N 1
ATOM 1630 C CA . LYS A 1 200 ? -10.866 13.154 14.161 1.00 93.62 200 LYS A CA 1
ATOM 1631 C C . LYS A 1 200 ? -12.294 13.368 14.661 1.00 93.62 200 LYS A C 1
ATOM 1633 O O . LYS A 1 200 ? -12.513 14.066 15.644 1.00 93.62 200 LYS A O 1
ATOM 1638 N N . LYS A 1 201 ? -13.282 12.784 13.977 1.00 93.62 201 LYS A N 1
ATOM 1639 C CA . LYS A 1 201 ? -14.684 12.864 14.402 1.00 93.62 201 LYS A CA 1
ATOM 1640 C C . LYS A 1 201 ? -14.911 12.117 15.719 1.00 93.62 201 LYS A C 1
ATOM 1642 O O . LYS A 1 201 ? -15.634 12.618 16.573 1.00 93.62 201 LYS A O 1
ATOM 1647 N N . ALA A 1 202 ? -14.308 10.939 15.871 1.00 91.69 202 ALA A N 1
ATOM 1648 C CA . ALA A 1 202 ? -14.398 10.143 17.090 1.00 91.69 202 ALA A CA 1
ATOM 1649 C C . ALA A 1 202 ? -13.726 10.846 18.281 1.00 91.69 202 ALA A C 1
ATOM 1651 O O . ALA A 1 202 ? -14.307 10.901 19.361 1.00 91.69 202 ALA A O 1
ATOM 1652 N N . GLU A 1 203 ? -12.555 11.447 18.061 1.00 91.88 203 GLU A N 1
ATOM 1653 C CA . GLU A 1 203 ? -11.855 12.278 19.046 1.00 91.88 203 GLU A CA 1
ATOM 1654 C C . GLU A 1 203 ? -12.737 13.435 19.538 1.00 91.88 203 GLU A C 1
ATOM 1656 O O . GLU A 1 203 ? -12.999 13.539 20.736 1.00 91.88 203 GLU A O 1
ATOM 1661 N N . ALA A 1 204 ? -13.284 14.236 18.617 1.00 91.00 204 ALA A N 1
ATOM 1662 C CA . ALA A 1 204 ? -14.134 15.374 18.963 1.00 91.00 204 ALA A CA 1
ATOM 1663 C C . ALA A 1 204 ? -15.421 14.968 19.707 1.00 91.00 204 ALA A C 1
ATOM 1665 O O . ALA A 1 204 ? -15.868 15.682 20.603 1.00 91.00 204 ALA A O 1
ATOM 1666 N N . ALA A 1 205 ? -16.026 13.827 19.357 1.00 88.50 205 ALA A N 1
ATOM 1667 C CA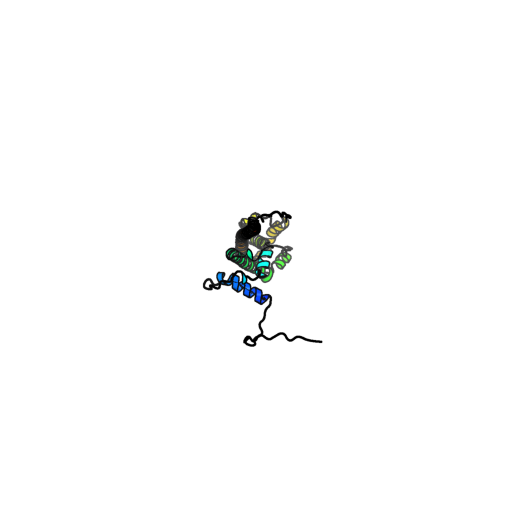 . ALA A 1 205 ? -17.227 13.338 20.032 1.00 88.50 205 ALA A CA 1
ATOM 1668 C C . ALA A 1 205 ? -16.957 13.022 21.514 1.00 88.50 205 ALA A C 1
ATOM 1670 O O . ALA A 1 205 ? -17.725 13.433 22.383 1.00 88.50 205 ALA A O 1
ATOM 1671 N N . LEU A 1 206 ? -15.830 12.379 21.817 1.00 82.75 206 LEU A N 1
ATOM 1672 C CA . LEU A 1 206 ? -15.453 12.064 23.197 1.00 82.75 206 LEU A CA 1
ATOM 1673 C C . LEU A 1 206 ? -15.089 13.303 24.010 1.00 82.75 206 LEU A C 1
ATOM 1675 O O . LEU A 1 206 ? -15.508 13.416 25.156 1.00 82.75 206 LEU A O 1
ATOM 1679 N N . GLU A 1 207 ? -14.396 14.276 23.415 1.00 82.06 207 GLU A N 1
ATOM 1680 C CA . GLU A 1 207 ? -14.150 15.556 24.092 1.00 82.06 207 GLU A CA 1
ATOM 1681 C C . GLU A 1 207 ? -15.463 16.263 24.465 1.00 82.06 207 GLU A C 1
ATOM 1683 O O . GLU A 1 207 ? -15.569 16.869 25.534 1.00 82.06 207 GLU A O 1
ATOM 1688 N N . THR A 1 208 ? -16.491 16.172 23.613 1.00 80.44 208 THR A N 1
ATOM 1689 C CA . THR A 1 208 ? -17.802 16.773 23.900 1.00 80.44 208 THR A CA 1
ATOM 1690 C C . THR A 1 208 ? -18.572 16.036 24.997 1.00 80.44 208 THR A C 1
ATOM 1692 O O . THR A 1 208 ? -19.189 16.703 25.831 1.00 80.44 208 THR A O 1
ATOM 1695 N N . GLU A 1 209 ? -18.508 14.701 25.037 1.00 75.81 209 GLU A N 1
ATOM 1696 C CA . GLU A 1 209 ? -19.105 13.880 26.101 1.00 75.81 209 GLU A CA 1
ATOM 1697 C C . GLU A 1 209 ? -18.433 14.167 27.454 1.00 75.81 209 GLU A C 1
ATOM 1699 O O . GLU A 1 209 ? -19.125 14.489 28.420 1.00 75.81 209 GLU A O 1
ATOM 1704 N N . ASP A 1 210 ? -17.096 14.200 27.501 1.00 73.19 210 ASP A N 1
ATOM 1705 C CA . ASP A 1 210 ? -16.324 14.510 28.713 1.00 73.19 210 ASP A CA 1
ATOM 1706 C C . ASP A 1 210 ? -16.669 15.898 29.286 1.00 73.19 210 ASP A C 1
ATOM 1708 O O . ASP A 1 210 ? -16.748 16.095 30.503 1.00 73.19 210 ASP A O 1
ATOM 1712 N N . VAL A 1 211 ? -16.858 16.900 28.418 1.00 75.31 211 VAL A N 1
ATOM 1713 C CA . VAL A 1 211 ? -17.247 18.259 28.831 1.00 75.31 211 VAL A CA 1
ATOM 1714 C C . VAL A 1 211 ? -18.679 18.288 29.371 1.00 75.31 211 VAL A C 1
ATOM 1716 O O . VAL A 1 211 ? -18.954 19.019 30.326 1.00 75.31 211 VAL A O 1
ATOM 1719 N N . GLN A 1 212 ? -19.594 17.516 28.782 1.00 71.75 212 GLN A N 1
ATOM 1720 C CA . GLN A 1 212 ? -20.979 17.420 29.246 1.00 71.75 212 GLN A CA 1
ATOM 1721 C C . GLN A 1 212 ? -21.079 16.695 30.590 1.00 71.75 212 GLN A C 1
ATOM 1723 O O . GLN A 1 212 ? -21.766 17.190 31.483 1.00 71.75 212 GLN A O 1
ATOM 1728 N N . GLU A 1 213 ? -20.347 15.595 30.773 1.00 74.00 213 GLU A N 1
ATOM 1729 C CA . GLU A 1 213 ? -20.324 14.839 32.027 1.00 74.00 213 GLU A CA 1
ATOM 1730 C C . GLU A 1 213 ? -19.761 15.690 33.175 1.00 74.00 213 GLU A C 1
ATOM 1732 O O . GLU A 1 213 ? -20.406 15.830 34.213 1.00 74.00 213 GLU A O 1
ATOM 1737 N N . LYS A 1 214 ? -18.643 16.396 32.949 1.00 74.56 214 LYS A N 1
ATOM 1738 C CA . LYS A 1 214 ? -18.070 17.338 33.933 1.00 74.56 214 LYS A CA 1
ATOM 1739 C C . LYS A 1 214 ? -19.012 18.492 34.287 1.00 74.56 214 LYS A C 1
ATOM 1741 O O . LYS A 1 214 ? -19.009 18.979 35.416 1.00 74.56 214 LYS A O 1
ATOM 1746 N N . ARG A 1 215 ? -19.819 18.973 33.334 1.00 69.56 215 ARG A N 1
ATOM 1747 C CA . ARG A 1 215 ? -20.841 20.001 33.607 1.00 69.56 215 ARG A CA 1
ATOM 1748 C C . ARG A 1 215 ? -22.007 19.444 34.417 1.00 69.56 215 ARG A C 1
ATOM 1750 O O . ARG A 1 215 ? -22.506 20.148 35.290 1.00 69.56 215 ARG A O 1
ATOM 1757 N N . ALA A 1 216 ? -22.423 18.208 34.149 1.00 69.94 216 ALA A N 1
ATOM 1758 C CA . ALA A 1 216 ? -23.487 17.548 34.896 1.00 69.94 216 ALA A CA 1
ATOM 1759 C C . ALA A 1 216 ? -23.077 17.296 36.355 1.00 69.94 216 ALA A C 1
ATOM 1761 O O . ALA A 1 216 ? -23.853 17.601 37.256 1.00 69.94 216 ALA A O 1
ATOM 1762 N N . THR A 1 217 ? -21.845 16.843 36.610 1.00 72.25 217 THR A N 1
ATOM 1763 C CA . THR A 1 217 ? -21.347 16.626 37.980 1.00 72.25 217 THR A CA 1
ATOM 1764 C C . THR A 1 217 ? -21.218 17.934 38.763 1.00 72.25 217 THR A C 1
ATOM 1766 O O . THR A 1 217 ? -21.681 18.016 39.895 1.00 72.25 217 THR A O 1
ATOM 1769 N N . ASN A 1 218 ? -20.703 19.001 38.139 1.00 63.72 218 ASN A N 1
ATOM 1770 C CA . ASN A 1 218 ? -20.573 20.310 38.794 1.00 63.72 218 ASN A CA 1
ATOM 1771 C C . ASN A 1 218 ? -21.933 20.996 39.056 1.00 63.72 218 ASN A C 1
ATOM 1773 O O . ASN A 1 218 ? -22.057 21.822 39.962 1.00 63.72 218 ASN A O 1
ATOM 1777 N N . GLY A 1 219 ? -22.963 20.671 38.265 1.00 55.91 219 GLY A N 1
ATOM 1778 C CA . GLY A 1 219 ? -24.330 21.156 38.470 1.00 55.91 219 GLY A CA 1
ATOM 1779 C C . GLY A 1 219 ? -25.054 20.479 39.639 1.00 55.91 219 GLY A C 1
ATOM 1780 O O . GLY A 1 219 ? -25.881 21.116 40.287 1.00 55.91 219 GLY A O 1
ATOM 1781 N N . VAL A 1 220 ? -24.725 19.221 39.947 1.00 53.66 220 VAL A N 1
ATOM 1782 C CA . VAL A 1 220 ? -25.326 18.465 41.062 1.00 53.66 220 VAL A CA 1
ATOM 1783 C C . VAL A 1 220 ? -24.797 18.944 42.419 1.00 53.66 220 VAL A C 1
ATOM 1785 O O . VAL A 1 220 ? -25.591 19.110 43.346 1.00 53.66 220 VAL A O 1
ATOM 1788 N N . ASP A 1 221 ? -23.510 19.288 42.515 1.00 50.72 221 ASP A N 1
ATOM 1789 C CA . ASP A 1 221 ? -22.918 19.852 43.742 1.00 50.72 221 ASP A CA 1
ATOM 1790 C C . ASP A 1 221 ? -23.494 21.236 44.101 1.00 50.72 221 ASP A C 1
ATOM 1792 O O . ASP A 1 221 ? -23.550 21.611 45.271 1.00 50.72 221 ASP A O 1
ATOM 1796 N N . SER A 1 222 ? -23.993 21.984 43.111 1.00 50.56 222 SER A N 1
ATOM 1797 C CA . SER A 1 222 ? -24.594 23.312 43.319 1.00 50.56 222 SER A CA 1
ATOM 1798 C C . SER A 1 222 ? -26.056 23.256 43.795 1.00 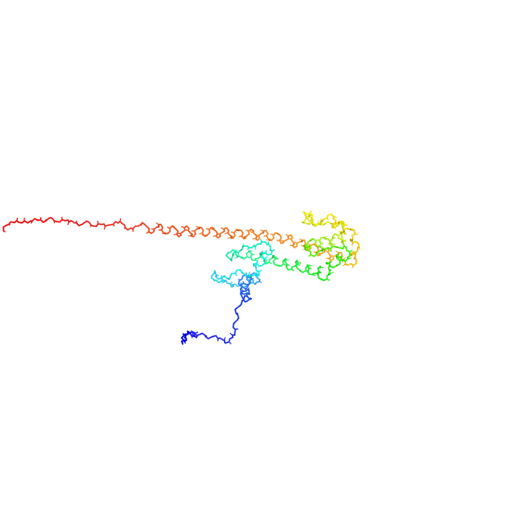50.56 222 SER A C 1
ATOM 1800 O O . SER A 1 222 ? -26.550 24.223 44.371 1.00 50.56 222 SER A O 1
ATOM 1802 N N . ILE A 1 223 ? -26.764 22.141 43.572 1.00 48.06 223 ILE A N 1
ATOM 1803 C CA . ILE A 1 223 ? -28.181 21.979 43.958 1.00 48.06 223 ILE A CA 1
ATOM 1804 C C . ILE A 1 223 ? -28.318 21.465 45.401 1.00 48.06 223 ILE A C 1
ATOM 1806 O O . ILE A 1 223 ? -29.322 21.736 46.053 1.00 48.06 223 ILE A O 1
ATOM 1810 N N . GLN A 1 224 ? -27.297 20.807 45.961 1.00 45.25 224 GLN A N 1
ATOM 1811 C CA . GLN A 1 224 ? -27.321 20.340 47.356 1.00 45.25 224 GLN A CA 1
ATOM 1812 C C . GLN A 1 224 ? -27.044 21.435 48.407 1.00 45.25 224 GLN A C 1
ATOM 1814 O O . GLN A 1 224 ? -27.014 21.134 49.599 1.00 45.25 224 GLN A O 1
ATOM 1819 N N . GLN A 1 225 ? -26.879 22.704 48.007 1.00 44.81 225 GLN A N 1
ATOM 1820 C CA . GLN A 1 225 ? -26.569 23.808 48.928 1.00 44.81 225 GLN A CA 1
ATOM 1821 C C . GLN A 1 225 ? -27.718 24.803 49.175 1.00 44.81 225 GLN A C 1
ATOM 1823 O O . GLN A 1 225 ? -27.502 25.827 49.823 1.00 44.81 225 GLN A O 1
ATOM 1828 N N . VAL A 1 226 ? -28.943 24.506 48.728 1.00 49.84 226 VAL A N 1
ATOM 1829 C CA . VAL A 1 226 ? -30.127 25.334 49.017 1.00 49.84 226 VAL A CA 1
ATOM 1830 C C . VAL A 1 226 ? -31.246 24.459 49.575 1.00 49.84 226 VAL A C 1
ATOM 1832 O O . VAL A 1 226 ? -32.047 23.924 48.824 1.00 49.84 226 VAL A O 1
ATOM 1835 N N . ASP A 1 227 ? -31.224 24.251 50.892 1.00 46.94 227 ASP A N 1
ATOM 1836 C CA . ASP A 1 227 ? -32.393 24.334 51.788 1.00 46.94 227 ASP A CA 1
ATOM 1837 C C . ASP A 1 227 ? -32.118 23.592 53.098 1.00 46.94 227 ASP A C 1
ATOM 1839 O O . ASP A 1 227 ? -32.335 22.390 53.208 1.00 46.94 227 ASP A O 1
ATOM 1843 N N . CYS A 1 228 ? -31.666 24.326 54.118 1.00 40.44 228 CYS A N 1
ATOM 1844 C CA . CYS A 1 228 ? -31.887 23.983 55.527 1.00 40.44 228 CYS A CA 1
ATOM 1845 C C . CYS A 1 228 ? -31.634 25.210 56.419 1.00 40.44 228 CYS A C 1
ATOM 1847 O O . CYS A 1 228 ? -30.779 25.197 57.299 1.00 40.44 228 CYS A O 1
ATOM 1849 N N . THR A 1 229 ? -32.390 26.291 56.220 1.00 46.91 229 THR A N 1
ATOM 1850 C CA . THR A 1 229 ? -32.471 27.357 57.233 1.00 46.91 229 THR A CA 1
ATOM 1851 C C . THR A 1 229 ? -33.837 28.018 57.199 1.00 46.91 229 THR A C 1
ATOM 1853 O O . THR A 1 229 ? -34.010 29.074 56.611 1.00 46.91 229 THR A O 1
ATOM 1856 N N . CYS A 1 230 ? -34.811 27.397 57.863 1.00 40.31 230 CYS A N 1
ATOM 1857 C CA . CYS A 1 230 ? -35.930 28.085 58.504 1.00 40.31 230 CYS A CA 1
ATOM 1858 C C . CYS A 1 230 ? -36.608 27.117 59.480 1.00 40.31 230 CYS A C 1
ATOM 1860 O O . CYS A 1 230 ? -37.246 26.166 59.048 1.00 40.31 230 CYS A O 1
ATOM 1862 N N . LEU A 1 231 ? -36.417 27.357 60.781 1.00 36.72 231 LEU A N 1
ATOM 1863 C CA . LEU A 1 231 ? -37.422 27.346 61.858 1.00 36.72 231 LEU A CA 1
ATOM 1864 C C . LEU A 1 231 ? -36.678 27.386 63.206 1.00 36.72 231 LEU A C 1
ATOM 1866 O O . LEU A 1 231 ? -36.518 26.379 63.891 1.00 36.72 231 LEU A O 1
ATOM 1870 N N . ALA A 1 232 ? -36.199 28.574 63.585 1.00 36.72 232 ALA A N 1
ATOM 1871 C CA . ALA A 1 232 ? -35.829 28.849 64.969 1.00 36.72 232 ALA A CA 1
ATOM 1872 C C . ALA A 1 232 ? -37.103 29.250 65.727 1.00 36.72 232 ALA A C 1
ATOM 1874 O O . ALA A 1 232 ? -37.665 30.320 65.496 1.00 36.72 232 ALA A O 1
ATOM 1875 N N . VAL A 1 233 ? -37.577 28.365 66.603 1.00 39.62 233 VAL A N 1
ATOM 1876 C CA . VAL A 1 233 ? -38.618 28.669 67.590 1.00 39.62 233 VAL A CA 1
ATOM 1877 C C . VAL A 1 233 ? -37.978 29.505 68.699 1.00 39.62 233 VAL A C 1
ATOM 1879 O O . VAL A 1 233 ? -37.019 29.075 69.335 1.00 39.62 233 VAL A O 1
ATOM 1882 N N . VAL A 1 234 ? -38.499 30.712 68.907 1.00 37.97 234 VAL A N 1
ATOM 1883 C CA . VAL A 1 234 ? -38.113 31.628 69.990 1.00 37.97 234 VAL A CA 1
ATOM 1884 C C . VAL A 1 234 ? -38.651 31.095 71.327 1.00 37.97 234 VAL A C 1
ATOM 1886 O O . VAL A 1 234 ? -39.855 30.839 71.409 1.00 37.97 234 VAL A O 1
ATOM 1889 N N . PRO A 1 235 ? -37.840 30.965 72.394 1.00 36.88 235 PRO A N 1
ATOM 1890 C CA . PRO A 1 235 ? -38.361 30.768 73.740 1.00 36.88 235 PRO A CA 1
ATOM 1891 C C . PRO A 1 235 ? -38.746 32.118 74.357 1.00 36.88 235 PRO A C 1
ATOM 1893 O O . PRO A 1 235 ? -37.961 33.063 74.362 1.00 36.88 235 PRO A O 1
ATOM 1896 N N . VAL A 1 236 ? -39.965 32.192 74.888 1.00 34.88 236 VAL A N 1
ATOM 1897 C CA . VAL A 1 236 ? -40.476 33.313 75.686 1.00 34.88 236 VAL A CA 1
ATOM 1898 C C . VAL A 1 236 ? -39.865 33.243 77.090 1.00 34.88 236 VAL A C 1
ATOM 1900 O O . VAL A 1 236 ? -40.071 32.263 77.804 1.00 34.88 236 VAL A O 1
ATOM 1903 N N . GLU A 1 237 ? -39.132 34.281 77.493 1.00 37.19 237 GLU A N 1
ATOM 1904 C CA . GLU A 1 237 ? -38.689 34.481 78.877 1.00 37.19 237 GLU A CA 1
ATOM 1905 C C . GLU A 1 237 ? -39.850 35.006 79.738 1.00 37.19 237 GLU A C 1
ATOM 1907 O O . GLU A 1 237 ? -40.511 35.986 79.392 1.00 37.19 237 GLU A O 1
ATOM 1912 N N . VAL A 1 238 ? -40.094 34.358 80.880 1.00 38.31 238 VAL A N 1
ATOM 1913 C CA . VAL A 1 238 ? -41.016 34.829 81.926 1.00 38.31 238 VAL A CA 1
ATOM 1914 C C . VAL A 1 238 ? -40.185 35.502 83.029 1.00 38.31 238 VAL A C 1
ATOM 1916 O O . VAL A 1 238 ? -39.220 34.889 83.493 1.00 38.31 238 VAL A O 1
ATOM 1919 N N . PRO A 1 239 ? -40.520 36.726 83.485 1.00 38.78 239 PRO A N 1
ATOM 1920 C CA . PRO A 1 239 ? -39.730 37.419 84.488 1.00 38.78 239 PRO A CA 1
ATOM 1921 C C . PRO A 1 239 ? -40.061 36.962 85.911 1.00 38.78 239 PRO A C 1
ATOM 1923 O O . PRO A 1 239 ? -41.215 36.793 86.302 1.00 38.78 239 PRO A O 1
ATOM 1926 N N . ASN A 1 240 ? -38.995 36.825 86.690 1.00 34.25 240 ASN A N 1
ATOM 1927 C CA . ASN A 1 240 ? -38.986 36.543 88.115 1.00 34.25 240 ASN A CA 1
ATOM 1928 C C . ASN A 1 240 ? -39.356 37.825 88.892 1.00 34.25 240 ASN A C 1
ATOM 1930 O O . ASN A 1 240 ? -38.694 38.850 88.727 1.00 34.25 240 ASN A O 1
ATOM 1934 N N . GLN A 1 241 ? -40.378 37.781 89.749 1.00 37.47 241 GLN A N 1
ATOM 1935 C CA . GLN A 1 241 ? -40.600 38.794 90.785 1.00 37.47 241 GLN A CA 1
ATOM 1936 C C . GLN A 1 241 ? -40.667 38.112 92.146 1.00 37.47 241 GLN A C 1
ATOM 1938 O O . GLN A 1 241 ? -41.493 37.236 92.393 1.00 37.47 241 GLN A O 1
ATOM 1943 N N . SER A 1 242 ? -39.761 38.529 93.021 1.00 40.84 242 SER A N 1
ATOM 1944 C CA . SER A 1 242 ? -39.685 38.141 94.418 1.00 40.84 242 SER A CA 1
ATOM 1945 C C . SER A 1 242 ? -40.376 39.168 95.323 1.00 40.84 242 SER A C 1
ATOM 1947 O O . SER A 1 242 ? -40.279 40.374 95.105 1.00 40.84 242 SER A O 1
ATOM 1949 N N . SER A 1 243 ? -40.947 38.630 96.409 1.00 38.72 243 SER A N 1
ATOM 1950 C CA . SER A 1 243 ? -41.376 39.269 97.666 1.00 38.72 243 SER A CA 1
ATOM 1951 C C . SER A 1 243 ? -42.827 39.769 97.757 1.00 38.72 243 SER A C 1
ATOM 1953 O O . SER A 1 243 ? -43.219 40.690 97.048 1.00 38.72 243 SER A O 1
ATOM 1955 N N . ILE A 1 244 ? -43.600 39.219 98.708 1.00 36.59 244 ILE A N 1
ATOM 1956 C CA . ILE A 1 244 ? -43.995 39.869 99.982 1.00 36.59 244 ILE A CA 1
ATOM 1957 C C . ILE A 1 244 ? -44.956 38.942 100.772 1.00 36.59 244 ILE A C 1
ATOM 1959 O O . ILE A 1 244 ? -45.899 38.410 100.193 1.00 36.59 244 ILE A O 1
ATOM 1963 N N . ALA A 1 245 ? -44.714 38.891 102.095 1.00 35.84 245 ALA A N 1
ATOM 1964 C CA . ALA A 1 245 ? -45.519 38.385 103.228 1.00 35.84 245 ALA A CA 1
ATOM 1965 C C . ALA A 1 245 ? -45.600 36.866 103.467 1.00 35.84 245 ALA A C 1
ATOM 1967 O O . ALA A 1 245 ? -46.296 36.153 102.716 1.00 35.84 245 ALA A O 1
#

Radius of gyration: 34.71 Å; chains: 1; bounding box: 71×70×128 Å

Sequence (245 aa):
MHAQQHDVTHSFFQRRACVCNDRVREIMWGMQNLMPLLIPQEQSVFTKADRLPICKGLDMLLSRHGINIVKQEWINEDILQLALKVYHADLRENEHSKFLRRSLGLDKHLKAISGFDAKDWDLVKLATALKTMVDPDANLLPIVKTFKMFSPEEANLIELDAPKYEDLLDRDTISEIYEDIVAVREYVDKVLLKLRHLLKKAEAALETEDVQEKRATNGVDSIQQVDCTCLAVVPVEVPNQSSIA

Organism: Triticum aestivum (NCBI:txid4565)

pLDDT: mean 78.69, std 18.67, range [34.22, 97.44]

InterPro domains:
  IPR045056 Nucleolar protein Nop56/Nop58 [PTHR10894] (17-143)